Protein AF-A0A968BUC1-F1 (afdb_monomer_lite)

Secondary structure (DSSP, 8-state):
----------EEEEEEETTTEEEEEETT-BHHHHHHHTT-----TTTT-SSS-TTEEEEEEEEEE----TT--HHHHHTTEEEGGG-EEEEEEEEE-PPP-------------------SS---S----SEEEEEEE-PPP-SS----HHHHHHHHHHHHH---S----HHHHHHHHHHHHHTTTEEEEEEE---TTT-----

Radius of gyration: 30.68 Å; chains: 1; bounding box: 65×35×91 Å

Sequence (203 aa):
MSETDQNTNQQAIVVFKPSGQVVGVEVGTLLSDAAVEAGVALNLPCGGQGRCGRCRVKVEHGAISHRSGVRLTSAEMGEGWALGCQAVVKGDAVVIVPEQEQVEVEFTTQTVGAERIALAVEFTEELDPSVRRAHVVIEPPSLDDQTTDWDRLLRELSLQHEIENVTASLPMLRSLGRDLRDAEWNTTAVLEMGDPVLNSCTP

Structure (mmCIF, N/CA/C/O backbone):
data_AF-A0A968BUC1-F1
#
_entry.id   AF-A0A968BUC1-F1
#
loop_
_atom_site.group_PDB
_atom_site.id
_atom_site.type_symbol
_atom_site.label_atom_id
_atom_site.label_alt_id
_atom_site.label_comp_id
_atom_site.label_asym_id
_atom_site.label_entity_id
_atom_site.label_seq_id
_atom_site.pdbx_PDB_ins_code
_atom_site.Cartn_x
_atom_site.Cartn_y
_atom_site.Cartn_z
_atom_site.occupancy
_atom_site.B_iso_or_equiv
_atom_site.auth_seq_id
_atom_site.auth_comp_id
_atom_site.auth_asym_id
_atom_site.auth_atom_id
_atom_site.pdbx_PDB_model_num
ATOM 1 N N . MET A 1 1 ? -1.473 -17.894 50.266 1.00 40.19 1 MET A N 1
ATOM 2 C CA . MET A 1 1 ? -2.688 -18.342 50.982 1.00 40.19 1 MET A CA 1
ATOM 3 C C . MET A 1 1 ? -3.397 -17.069 51.406 1.00 40.19 1 MET A C 1
ATOM 5 O O . MET A 1 1 ? -2.938 -16.444 52.346 1.00 40.19 1 MET A O 1
ATOM 9 N N . SER A 1 2 ? -4.311 -16.488 50.643 1.00 34.06 2 SER A N 1
ATOM 10 C CA . SER A 1 2 ? -5.509 -17.014 49.966 1.00 34.06 2 SER A CA 1
ATOM 11 C C . SER A 1 2 ? -5.745 -16.187 48.686 1.00 34.06 2 SER A C 1
ATOM 13 O O . SER A 1 2 ? -5.727 -14.964 48.763 1.00 34.06 2 SER A O 1
ATOM 15 N N . GLU A 1 3 ? -5.770 -16.731 47.468 1.00 41.84 3 GLU A N 1
ATOM 16 C CA . GLU A 1 3 ? -6.868 -17.511 46.866 1.00 41.84 3 GLU A CA 1
ATOM 17 C C . GLU A 1 3 ? -8.259 -16.987 47.231 1.00 41.84 3 GLU A C 1
ATOM 19 O O . GLU A 1 3 ? -8.837 -17.332 48.260 1.00 41.84 3 GLU A O 1
ATOM 24 N N . THR A 1 4 ? -8.803 -16.142 46.357 1.00 38.31 4 THR A N 1
ATOM 25 C CA . THR A 1 4 ? -10.249 -16.038 46.153 1.00 38.31 4 THR A CA 1
ATOM 26 C C . THR A 1 4 ? -10.491 -15.725 44.679 1.00 38.31 4 THR A C 1
ATOM 28 O O . THR A 1 4 ? -10.684 -14.577 44.289 1.00 38.31 4 THR A O 1
ATOM 31 N N . ASP A 1 5 ? -10.430 -16.774 43.858 1.00 43.25 5 ASP A N 1
ATOM 32 C CA . ASP A 1 5 ? -11.095 -16.815 42.560 1.00 43.25 5 ASP A CA 1
ATOM 33 C C . ASP A 1 5 ? -12.599 -16.648 42.798 1.00 43.25 5 ASP A C 1
ATOM 35 O O . ASP A 1 5 ? -13.271 -17.554 43.293 1.00 43.25 5 ASP A O 1
ATOM 39 N N . GLN A 1 6 ? -13.139 -15.476 42.469 1.00 46.03 6 GLN A N 1
ATOM 40 C CA . GLN A 1 6 ? -14.577 -15.311 42.294 1.00 46.03 6 GLN A CA 1
ATOM 41 C C . GLN A 1 6 ? -14.892 -15.436 40.811 1.00 46.03 6 GLN A C 1
ATOM 43 O O . GLN A 1 6 ? -14.994 -14.453 40.082 1.00 46.03 6 GLN A O 1
ATOM 48 N N . ASN A 1 7 ? -15.030 -16.689 40.383 1.00 49.69 7 ASN A N 1
ATOM 49 C CA . ASN A 1 7 ? -15.683 -17.056 39.138 1.00 49.69 7 ASN A CA 1
ATOM 50 C C . ASN A 1 7 ? -17.133 -16.548 39.188 1.00 49.69 7 ASN A C 1
ATOM 52 O O . ASN A 1 7 ? -18.012 -17.193 39.759 1.00 49.69 7 ASN A O 1
ATOM 56 N N . THR A 1 8 ? -17.360 -15.353 38.650 1.00 49.19 8 THR A N 1
ATOM 57 C CA . THR A 1 8 ? -18.695 -14.778 38.512 1.00 49.19 8 THR A CA 1
ATOM 58 C C . THR A 1 8 ? -18.996 -14.761 37.030 1.00 49.19 8 THR A C 1
ATOM 60 O O . THR A 1 8 ? -18.632 -13.822 36.329 1.00 49.19 8 THR A O 1
ATOM 63 N N . ASN A 1 9 ? -19.635 -15.825 36.551 1.00 61.75 9 ASN A N 1
ATOM 64 C CA . ASN A 1 9 ? -20.180 -15.892 35.200 1.00 61.75 9 ASN A CA 1
ATOM 65 C C . ASN A 1 9 ? -21.417 -14.973 35.111 1.00 61.75 9 ASN A C 1
ATOM 67 O O . ASN A 1 9 ? -22.562 -15.417 35.035 1.00 61.75 9 ASN A O 1
ATOM 71 N N . GLN A 1 10 ? -21.187 -13.674 35.302 1.00 78.38 10 GLN A N 1
ATOM 72 C CA . GLN A 1 10 ? -22.196 -12.632 35.273 1.00 78.38 10 GLN A CA 1
ATOM 73 C C . GLN A 1 10 ? -22.386 -12.244 33.814 1.00 78.38 10 GLN A C 1
ATOM 75 O O . GLN A 1 10 ? -21.479 -11.706 33.188 1.00 78.38 10 GLN A O 1
ATOM 80 N N . GLN A 1 11 ? -23.556 -12.556 33.269 1.00 86.50 11 GLN A N 1
ATOM 81 C CA . GLN A 1 11 ? -23.944 -12.113 31.938 1.00 86.50 11 GLN A CA 1
ATOM 82 C C . GLN A 1 11 ? -24.475 -10.680 32.003 1.00 86.50 11 GLN A C 1
ATOM 84 O O . GLN A 1 11 ? -25.148 -10.300 32.961 1.00 86.50 11 GLN A O 1
ATOM 89 N N . ALA A 1 12 ? -24.164 -9.905 30.975 1.00 89.12 12 ALA A N 1
ATOM 90 C CA . ALA A 1 12 ? -24.614 -8.545 30.756 1.00 89.12 12 ALA A CA 1
ATOM 91 C C . ALA A 1 12 ? -25.289 -8.446 29.387 1.00 89.12 12 ALA A C 1
ATOM 93 O O . ALA A 1 12 ? -24.803 -8.996 28.397 1.00 89.12 12 ALA A O 1
ATOM 94 N N . ILE A 1 13 ? -26.399 -7.719 29.322 1.00 91.31 13 ILE A N 1
ATOM 95 C CA . ILE A 1 13 ? -27.134 -7.461 28.087 1.00 91.31 13 ILE A CA 1
ATOM 96 C C . ILE A 1 13 ? -26.665 -6.133 27.500 1.00 91.31 13 ILE A C 1
ATOM 98 O O . ILE A 1 13 ? -26.785 -5.080 28.128 1.00 91.31 13 ILE A O 1
ATOM 102 N N . VAL A 1 14 ? -26.162 -6.173 26.269 1.00 91.88 14 VAL A N 1
ATOM 103 C CA . VAL A 1 14 ? -25.746 -4.985 25.523 1.00 91.88 14 VAL A CA 1
ATOM 104 C C . VAL A 1 14 ? -26.709 -4.748 24.367 1.00 91.88 14 VAL A C 1
ATOM 106 O O . VAL A 1 14 ? -26.929 -5.623 23.531 1.00 91.88 14 VAL A O 1
ATOM 109 N N . VAL A 1 15 ? -27.282 -3.546 24.322 1.00 92.94 15 VAL A N 1
ATOM 110 C CA . VAL A 1 15 ? -28.207 -3.101 23.275 1.00 92.94 15 VAL A CA 1
ATOM 111 C C . VAL A 1 15 ? -27.516 -2.070 22.392 1.00 92.94 15 VAL A C 1
ATOM 113 O O . VAL A 1 15 ? -27.107 -1.014 22.879 1.00 92.94 15 VAL A O 1
ATOM 116 N N . PHE A 1 16 ? -27.436 -2.344 21.092 1.00 92.00 16 PHE A N 1
ATOM 117 C CA . PHE A 1 16 ? -26.862 -1.447 20.093 1.00 92.00 16 PHE A CA 1
ATOM 118 C C . PHE A 1 16 ? -27.953 -0.660 19.355 1.00 92.00 16 PHE A C 1
ATOM 120 O O . PHE A 1 16 ? -28.872 -1.226 18.764 1.00 92.00 16 PHE A O 1
ATOM 127 N N . LYS A 1 17 ? -27.839 0.669 19.351 1.00 90.94 17 LYS A N 1
ATOM 128 C CA . LYS A 1 17 ? -28.683 1.595 18.577 1.00 90.94 17 LYS A CA 1
ATOM 129 C C . LYS A 1 17 ? -27.851 2.267 17.474 1.00 90.94 17 LYS A C 1
ATOM 131 O O . LYS A 1 17 ? -26.678 2.538 17.719 1.00 90.94 17 LYS A O 1
ATOM 136 N N . PRO A 1 18 ? -28.421 2.582 16.294 1.00 83.56 18 PRO A N 1
ATOM 137 C CA . PRO A 1 18 ? -29.821 2.405 15.887 1.00 83.56 18 PRO A CA 1
ATOM 138 C C . PRO A 1 18 ? -30.159 1.005 15.343 1.00 83.56 18 PRO A C 1
ATOM 140 O O . PRO A 1 18 ? -31.315 0.762 15.017 1.00 83.56 18 PRO A O 1
ATOM 143 N N . SER A 1 19 ? -29.189 0.089 15.247 1.00 83.88 19 SER A N 1
ATOM 144 C CA . SER A 1 19 ? -29.381 -1.241 14.644 1.00 83.88 19 SER A CA 1
ATOM 145 C C . SER A 1 19 ? -30.411 -2.120 15.366 1.00 83.88 19 SER A C 1
ATOM 147 O O . SER A 1 19 ? -30.935 -3.053 14.764 1.00 83.88 19 SER A O 1
ATOM 149 N N . GLY A 1 20 ? -30.701 -1.840 16.642 1.00 86.19 20 GLY A N 1
ATOM 150 C CA . GLY A 1 20 ? -31.656 -2.592 17.458 1.00 86.19 20 GLY A CA 1
ATOM 151 C C . GLY A 1 20 ? -31.150 -3.974 17.876 1.00 86.19 20 GLY A C 1
ATOM 152 O O . GLY A 1 20 ? -31.925 -4.763 18.410 1.00 86.19 20 GLY A O 1
ATOM 153 N N . GLN A 1 21 ? -29.871 -4.270 17.632 1.00 89.38 21 GLN A N 1
ATOM 154 C CA . GLN A 1 21 ? -29.265 -5.558 17.951 1.00 89.38 21 GLN A CA 1
ATOM 155 C C . GLN A 1 21 ? -29.043 -5.685 19.458 1.00 89.38 21 GLN A C 1
ATOM 157 O O . GLN A 1 21 ? -28.641 -4.726 20.123 1.00 89.38 21 GLN A O 1
ATOM 162 N N . VAL A 1 22 ? -29.299 -6.877 19.989 1.00 92.00 22 VAL A N 1
ATOM 163 C CA . VAL A 1 22 ? -29.165 -7.191 21.414 1.00 92.00 22 VAL A CA 1
ATOM 164 C C . VAL A 1 22 ? -28.320 -8.443 21.554 1.00 92.00 22 VAL A C 1
ATOM 166 O O . VAL A 1 22 ? -28.599 -9.448 20.905 1.00 92.00 22 VAL A O 1
ATOM 169 N N . VAL A 1 23 ? -27.313 -8.386 22.418 1.00 93.06 23 VAL A N 1
ATOM 170 C CA . VAL A 1 23 ? -26.420 -9.513 22.694 1.00 93.06 23 VAL A CA 1
ATOM 171 C C . VAL A 1 23 ? -26.231 -9.680 24.197 1.00 93.06 23 VAL A C 1
ATOM 173 O O . VAL A 1 23 ? -26.172 -8.696 24.937 1.00 93.06 23 VAL A O 1
ATOM 176 N N . GLY A 1 24 ? -26.170 -10.929 24.654 1.00 92.06 24 GLY A N 1
ATOM 177 C CA . GLY A 1 24 ? -25.789 -11.269 26.021 1.00 92.06 24 GLY A CA 1
ATOM 178 C C . GLY A 1 24 ? -24.330 -11.700 26.044 1.00 92.06 24 GLY A C 1
ATOM 179 O O . GLY A 1 24 ? -23.999 -12.703 25.426 1.00 92.06 24 GLY A O 1
ATOM 180 N N . VAL A 1 25 ? -23.476 -10.963 26.750 1.00 91.50 25 VAL A N 1
ATOM 181 C CA . VAL A 1 25 ? -22.035 -11.242 26.857 1.00 91.50 25 VAL A CA 1
ATOM 182 C C . VAL A 1 25 ? -21.615 -11.405 28.308 1.00 91.50 25 VAL A C 1
ATOM 184 O O . VAL A 1 25 ? -22.270 -10.900 29.217 1.00 91.50 25 VAL A O 1
ATOM 187 N N . GLU A 1 26 ? -20.504 -12.091 28.548 1.00 91.81 26 GLU A N 1
ATOM 188 C CA . GLU A 1 26 ? -19.905 -12.147 29.881 1.00 91.81 26 GLU A CA 1
ATOM 189 C C . GLU A 1 26 ? -19.380 -10.765 30.311 1.00 91.81 26 GLU A C 1
ATOM 191 O O . GLU A 1 26 ? -18.833 -9.987 29.521 1.00 91.81 26 GLU A O 1
ATOM 196 N N . VAL A 1 27 ? -19.547 -10.438 31.592 1.00 89.50 27 VAL A N 1
ATOM 197 C CA . VAL A 1 27 ? -18.947 -9.251 32.201 1.00 89.50 27 VAL A CA 1
ATOM 198 C C . VAL A 1 27 ? -17.424 -9.359 32.105 1.00 89.50 27 VAL A C 1
ATOM 200 O O . VAL A 1 27 ? -16.823 -10.335 32.540 1.00 89.50 27 VAL A O 1
ATOM 203 N N . GLY A 1 28 ? -16.791 -8.324 31.557 1.00 87.56 28 GLY A N 1
ATOM 204 C CA . GLY A 1 28 ? -15.364 -8.306 31.235 1.00 87.56 28 GLY A CA 1
ATOM 205 C C . GLY A 1 28 ? -15.070 -8.375 29.735 1.00 87.56 28 GLY A C 1
ATOM 206 O O . GLY A 1 28 ? -13.956 -8.032 29.335 1.00 87.56 28 GLY A O 1
ATOM 207 N N . THR A 1 29 ? -16.055 -8.726 28.905 1.00 89.38 29 THR A N 1
ATOM 208 C CA . THR A 1 29 ? -15.914 -8.728 27.444 1.00 89.38 29 THR A CA 1
ATOM 209 C C . THR A 1 29 ? -15.729 -7.313 26.898 1.00 89.38 29 THR A C 1
ATOM 211 O O . THR A 1 29 ? -16.288 -6.331 27.409 1.00 89.38 29 THR A O 1
ATOM 214 N N . LEU A 1 30 ? -14.910 -7.191 25.851 1.00 91.19 30 LEU A N 1
ATOM 215 C CA . LEU A 1 30 ? -14.735 -5.935 25.134 1.00 91.19 30 LEU A CA 1
ATOM 216 C C . LEU A 1 30 ? -15.997 -5.602 24.344 1.00 91.19 30 LEU A C 1
ATOM 218 O O . LEU A 1 30 ? -16.609 -6.457 23.708 1.00 91.19 30 LEU A O 1
ATOM 222 N N . LEU A 1 31 ? -16.355 -4.324 24.320 1.00 91.00 31 LEU A N 1
ATOM 223 C CA . LEU A 1 31 ? -17.516 -3.859 23.575 1.00 91.00 31 LEU A CA 1
ATOM 224 C C . LEU A 1 31 ? -17.360 -4.082 22.062 1.00 91.00 31 LEU A C 1
ATOM 226 O O . LEU A 1 31 ? -18.360 -4.275 21.380 1.00 91.00 31 LEU A O 1
ATOM 230 N N . SER A 1 32 ? -16.128 -4.094 21.538 1.00 91.19 32 SER A N 1
ATOM 231 C CA . SER A 1 32 ? -15.862 -4.499 20.152 1.00 91.19 32 SER A CA 1
ATOM 232 C C . SER A 1 32 ? -16.271 -5.936 19.873 1.00 91.19 32 SER A C 1
ATOM 234 O O . SER A 1 32 ? -16.864 -6.194 18.834 1.00 91.19 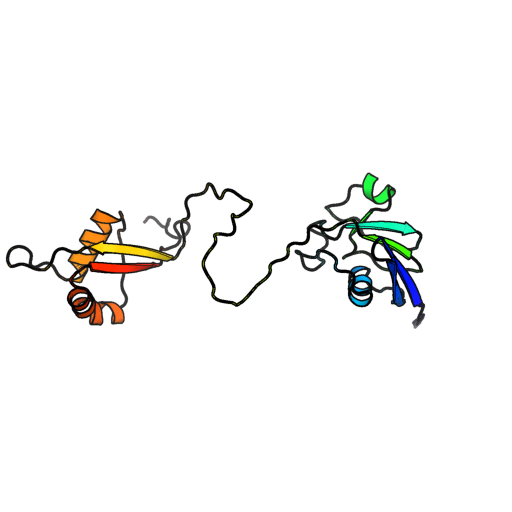32 SER A O 1
ATOM 236 N N . ASP A 1 33 ? -15.993 -6.844 20.800 1.00 91.06 33 ASP A N 1
ATOM 237 C CA . ASP A 1 33 ? -16.246 -8.272 20.620 1.00 91.06 33 ASP A CA 1
ATOM 238 C C . ASP A 1 33 ? -17.746 -8.546 20.751 1.00 91.06 33 ASP A C 1
ATOM 240 O O . ASP A 1 33 ? -18.329 -9.223 19.908 1.00 91.06 33 ASP A O 1
ATOM 244 N N . ALA A 1 34 ? -18.395 -7.888 21.718 1.00 91.31 34 ALA A N 1
ATOM 245 C CA . ALA A 1 34 ? -19.851 -7.865 21.832 1.00 91.31 34 ALA A CA 1
ATOM 246 C C . ALA A 1 34 ? -20.521 -7.311 20.561 1.00 91.31 34 ALA A C 1
ATOM 248 O O . ALA A 1 34 ? -21.552 -7.820 20.129 1.00 91.31 34 ALA A O 1
ATOM 249 N N . ALA A 1 35 ? -19.939 -6.283 19.932 1.00 90.50 35 ALA A N 1
ATOM 250 C CA . ALA A 1 35 ? -20.456 -5.740 18.678 1.00 90.50 35 ALA A CA 1
ATOM 251 C C . ALA A 1 35 ? -20.328 -6.751 17.528 1.00 90.50 35 ALA A C 1
ATOM 253 O O . ALA A 1 35 ? -21.287 -6.925 16.780 1.00 90.50 35 ALA A O 1
ATOM 254 N N . VAL A 1 36 ? -19.202 -7.469 17.425 1.00 90.81 36 VAL A N 1
ATOM 255 C CA . VAL A 1 36 ? -19.029 -8.544 16.432 1.00 90.81 36 VAL A CA 1
ATOM 256 C C . VAL A 1 36 ? -20.065 -9.652 16.628 1.00 90.81 36 VAL A C 1
ATOM 258 O O . VAL A 1 36 ? -20.695 -10.065 15.656 1.00 90.81 36 VAL A O 1
ATOM 261 N N . GLU A 1 37 ? -20.293 -10.093 17.865 1.00 90.38 37 GLU A N 1
ATOM 262 C CA . GLU A 1 37 ? -21.287 -11.128 18.183 1.00 90.38 37 GLU A CA 1
ATOM 263 C C . GLU A 1 37 ? -22.726 -10.669 17.884 1.00 90.38 37 GLU A C 1
ATOM 265 O O . GLU A 1 37 ? -23.538 -11.443 17.381 1.00 90.38 37 GLU A O 1
ATOM 270 N N . ALA A 1 38 ? -23.022 -9.383 18.094 1.00 88.44 38 ALA A N 1
ATOM 271 C CA . ALA A 1 38 ? -24.295 -8.758 17.734 1.00 88.44 38 ALA A CA 1
ATOM 272 C C . ALA A 1 38 ? -24.461 -8.482 16.222 1.00 88.44 38 ALA A C 1
ATOM 274 O O . ALA A 1 38 ? -25.491 -7.944 15.810 1.00 88.44 38 ALA A O 1
ATOM 275 N N . GLY A 1 39 ? -23.452 -8.771 15.390 1.00 86.75 39 GLY A N 1
ATOM 276 C CA . GLY A 1 39 ? -23.458 -8.444 13.959 1.00 86.75 39 GLY A CA 1
ATOM 277 C C . GLY A 1 39 ? -23.346 -6.943 13.655 1.00 86.75 39 GLY A C 1
ATOM 278 O O . GLY A 1 39 ? -23.740 -6.492 12.581 1.00 86.75 39 GLY A O 1
ATOM 279 N N . VAL A 1 40 ? -22.830 -6.150 14.595 1.00 87.75 40 VAL A N 1
ATOM 280 C CA . VAL A 1 40 ? -22.618 -4.704 14.469 1.00 87.75 40 VAL A CA 1
ATOM 281 C C . VAL A 1 40 ? -21.146 -4.426 14.167 1.00 87.75 40 VAL A C 1
ATOM 283 O O . VAL A 1 40 ? -20.263 -4.649 14.993 1.00 87.75 40 VAL A O 1
ATOM 286 N N . ALA A 1 41 ? -20.864 -3.892 12.980 1.00 83.81 41 ALA A N 1
ATOM 287 C CA . ALA A 1 41 ? -19.501 -3.559 12.577 1.00 83.81 41 ALA A CA 1
ATOM 288 C C . ALA A 1 41 ? -19.038 -2.222 13.186 1.00 83.81 41 ALA A C 1
ATOM 290 O O . ALA A 1 41 ? -19.609 -1.166 12.912 1.00 83.81 41 ALA A O 1
ATOM 291 N N . LEU A 1 42 ? -17.960 -2.255 13.975 1.00 87.06 42 LEU A N 1
ATOM 292 C CA . LEU A 1 42 ? -17.231 -1.056 14.402 1.00 87.06 42 LEU A CA 1
ATOM 293 C C . LEU A 1 42 ? -16.030 -0.805 13.481 1.00 87.06 42 LEU A C 1
ATOM 295 O O . LEU A 1 42 ? -15.330 -1.739 13.092 1.00 87.06 42 LEU A O 1
ATOM 299 N N . ASN A 1 43 ? -15.733 0.463 13.179 1.00 85.88 43 ASN A N 1
ATOM 300 C CA . ASN A 1 43 ? -14.588 0.816 12.340 1.00 85.88 43 ASN A CA 1
ATOM 301 C C . ASN A 1 43 ? -13.274 0.775 13.154 1.00 85.88 43 ASN A C 1
ATOM 303 O O . ASN A 1 43 ? -13.011 1.632 14.008 1.00 85.88 43 ASN A O 1
ATOM 307 N N . LEU A 1 44 ? -12.443 -0.245 12.899 1.00 87.62 44 LEU A N 1
ATOM 308 C CA . LEU A 1 44 ? -11.231 -0.575 13.665 1.00 87.62 44 LEU A CA 1
ATOM 309 C C . LEU A 1 44 ? -9.943 -0.558 12.812 1.00 87.62 44 LEU A C 1
ATOM 311 O O . LEU A 1 44 ? -9.178 -1.520 12.840 1.00 87.62 44 LEU A O 1
ATOM 315 N N . PRO A 1 45 ? -9.595 0.545 12.124 1.00 83.88 45 PRO A N 1
ATOM 316 C CA . PRO A 1 45 ? -8.451 0.579 11.200 1.00 83.88 45 PRO A CA 1
ATOM 317 C C . PRO A 1 45 ? -7.101 0.414 11.915 1.00 83.88 45 PRO A C 1
ATOM 319 O O . PRO A 1 45 ? -6.097 0.067 11.309 1.00 83.88 45 PRO A O 1
ATOM 322 N N . CYS A 1 46 ? -7.059 0.695 13.221 1.00 85.44 46 CYS A N 1
ATOM 323 C CA . CYS A 1 46 ? -5.869 0.530 14.053 1.00 85.44 46 CYS A CA 1
ATOM 324 C C . CYS A 1 46 ? -5.826 -0.810 14.802 1.00 85.44 46 CYS A C 1
ATOM 326 O O . CYS A 1 46 ? -5.006 -0.948 15.705 1.00 85.44 46 CYS A O 1
ATOM 328 N N . GLY A 1 47 ? -6.735 -1.748 14.506 1.00 83.75 47 GLY A N 1
ATOM 329 C CA . GLY A 1 47 ? -6.785 -3.055 15.172 1.00 83.75 47 GLY A CA 1
ATOM 330 C C . GLY A 1 47 ? -7.068 -2.975 16.675 1.00 83.75 47 GLY A C 1
ATOM 331 O O . GLY A 1 47 ? -6.521 -3.746 17.450 1.00 83.75 47 GLY A O 1
ATOM 332 N N . GLY A 1 48 ? -7.854 -1.989 17.116 1.00 85.06 48 GLY A N 1
ATOM 333 C CA . GLY A 1 48 ? -8.246 -1.857 18.523 1.00 85.06 48 GLY A CA 1
ATOM 334 C C . GLY A 1 48 ? -7.225 -1.189 19.451 1.00 85.06 48 GLY A C 1
ATOM 335 O O . GLY A 1 48 ? -7.466 -1.098 20.647 1.00 85.06 48 GLY A O 1
ATOM 336 N N . GLN A 1 49 ? -6.136 -0.617 18.932 1.00 84.44 49 GLN A N 1
ATOM 337 C CA . GLN A 1 49 ? -5.093 0.053 19.732 1.00 84.44 49 GLN A CA 1
ATOM 338 C C . GLN A 1 49 ? -5.518 1.377 20.411 1.00 84.44 49 GLN A C 1
ATOM 340 O O . GLN A 1 49 ? -4.703 2.023 21.063 1.00 84.44 49 GLN A O 1
ATOM 345 N N . GLY A 1 50 ? -6.749 1.860 20.210 1.00 83.56 50 GLY A N 1
ATOM 346 C CA . GLY A 1 50 ? -7.243 3.100 20.833 1.00 83.56 50 GLY A CA 1
ATOM 347 C C . GLY A 1 50 ? -6.599 4.407 20.333 1.00 83.56 50 GLY A C 1
ATOM 348 O O . GLY A 1 50 ? -6.875 5.471 20.881 1.00 83.56 50 GLY A O 1
ATOM 349 N N . ARG A 1 51 ? -5.766 4.361 19.281 1.00 83.62 51 ARG A N 1
ATOM 350 C CA . ARG A 1 51 ? -5.026 5.534 18.763 1.00 83.62 51 ARG A CA 1
ATOM 351 C C . ARG A 1 51 ? -5.732 6.329 17.661 1.00 83.62 51 ARG A C 1
ATOM 353 O O . ARG A 1 51 ? -5.410 7.496 17.452 1.00 83.62 51 ARG A O 1
ATOM 360 N N . CYS A 1 52 ? -6.664 5.704 16.935 1.00 83.38 52 CYS A N 1
ATOM 361 C CA . CYS A 1 52 ? -7.303 6.327 15.767 1.00 83.38 52 CYS A CA 1
ATOM 362 C C . CYS A 1 52 ? -8.593 7.096 16.082 1.00 83.38 52 CYS A C 1
ATOM 364 O O . CYS A 1 52 ? -8.939 8.002 15.335 1.00 83.38 52 CYS A O 1
ATOM 366 N N . GLY A 1 53 ? -9.319 6.737 17.147 1.00 83.50 53 GLY A N 1
ATOM 367 C CA . GLY A 1 53 ? -10.598 7.366 17.500 1.00 83.50 53 GLY A CA 1
ATOM 368 C C . GLY A 1 53 ? -11.793 7.006 16.604 1.00 83.50 53 GLY A C 1
ATOM 369 O O . GLY A 1 53 ? -12.902 7.434 16.902 1.00 83.50 53 GLY A O 1
ATOM 370 N N . ARG A 1 54 ? -11.613 6.197 15.546 1.00 85.94 54 ARG A N 1
ATOM 371 C CA . ARG A 1 54 ? -12.720 5.806 14.652 1.00 85.94 54 ARG A CA 1
ATOM 372 C C . ARG A 1 54 ? -13.744 4.897 15.331 1.00 85.94 54 ARG A C 1
ATOM 374 O O . ARG A 1 54 ? -14.915 5.011 15.036 1.00 85.94 54 ARG A O 1
ATOM 381 N N . CYS A 1 55 ? -13.342 4.104 16.323 1.00 87.94 55 CYS A N 1
ATOM 382 C CA . CYS A 1 55 ? -14.217 3.187 17.066 1.00 87.94 55 CYS A CA 1
ATOM 383 C C . CYS A 1 55 ? -15.146 3.885 18.092 1.00 87.94 55 CYS A C 1
ATOM 385 O O . CYS A 1 55 ? -15.492 3.293 19.114 1.00 87.94 55 CYS A O 1
ATOM 387 N N . ARG A 1 56 ? -15.481 5.166 17.892 1.00 88.75 56 ARG A N 1
ATOM 388 C CA . ARG A 1 56 ? -16.226 5.977 18.866 1.00 88.75 56 ARG A CA 1
ATOM 389 C C . ARG A 1 56 ? -17.674 5.511 18.988 1.00 88.75 56 ARG A C 1
ATOM 391 O O . ARG A 1 56 ? -18.362 5.314 17.989 1.00 88.75 56 ARG A O 1
ATOM 398 N N . VAL A 1 57 ? -18.137 5.395 20.223 1.00 89.12 57 VAL A N 1
ATOM 399 C CA . VAL A 1 57 ? -19.512 5.032 20.571 1.00 89.12 57 VAL A CA 1
ATOM 400 C C . VAL A 1 57 ? -19.993 5.913 21.714 1.00 89.12 57 VAL A C 1
ATOM 402 O O . VAL A 1 57 ? -19.182 6.433 22.484 1.00 89.12 57 VAL A O 1
ATOM 405 N N . LYS A 1 58 ? -21.308 6.074 21.839 1.00 89.94 58 LYS A N 1
ATOM 406 C CA . LYS A 1 58 ? -21.920 6.816 22.939 1.00 89.94 58 LYS A CA 1
ATOM 407 C C . LYS A 1 58 ? -22.670 5.858 23.852 1.00 89.94 58 LYS A C 1
ATOM 409 O O . LYS A 1 58 ? -23.547 5.128 23.403 1.00 89.94 58 LYS A O 1
ATOM 414 N N . VAL A 1 59 ? -22.327 5.857 25.130 1.00 89.88 59 VAL A N 1
ATOM 415 C CA . VAL A 1 59 ? -22.987 5.054 26.160 1.00 89.88 59 VAL A CA 1
ATOM 416 C C . VAL A 1 59 ? -24.135 5.884 26.732 1.00 89.88 59 VAL A C 1
ATOM 418 O O . VAL A 1 59 ? -23.894 6.881 27.404 1.00 89.88 59 VAL A O 1
ATOM 421 N N . GLU A 1 60 ? -25.383 5.508 26.441 1.00 85.94 60 GLU A N 1
ATOM 422 C CA . GLU A 1 60 ? -26.559 6.186 27.017 1.00 85.94 60 GLU A CA 1
ATOM 423 C C . GLU A 1 60 ? -26.800 5.735 28.456 1.00 85.94 60 GLU A C 1
ATOM 425 O O . GLU A 1 60 ? -27.060 6.546 29.342 1.00 85.94 60 GLU A O 1
ATOM 430 N N . HIS A 1 61 ? -26.709 4.425 28.682 1.00 79.62 61 HIS A N 1
ATOM 431 C CA . HIS A 1 61 ? -26.971 3.798 29.969 1.00 79.62 61 HIS A CA 1
ATOM 432 C C . HIS A 1 61 ? -26.064 2.588 30.163 1.00 79.62 61 HIS A C 1
ATOM 434 O O . HIS A 1 61 ? -25.709 1.915 29.198 1.00 79.62 61 HIS A O 1
ATOM 440 N N . GLY A 1 62 ? -25.736 2.288 31.418 1.00 77.38 62 GLY A N 1
ATOM 441 C CA . GLY A 1 62 ? -25.023 1.071 31.791 1.00 77.38 62 GLY A CA 1
ATOM 442 C C . GLY A 1 62 ? -23.607 1.276 32.302 1.00 77.38 62 GLY A C 1
ATOM 443 O O . GLY A 1 62 ? -23.025 2.360 32.228 1.00 77.38 62 GLY A O 1
ATOM 444 N N . ALA A 1 63 ? -23.054 0.197 32.849 1.00 73.88 63 ALA A N 1
ATOM 445 C CA . ALA A 1 63 ? -21.715 0.177 33.412 1.00 73.88 63 ALA A CA 1
ATOM 446 C C . ALA A 1 63 ? -20.716 -0.289 32.346 1.00 73.88 63 ALA A C 1
ATOM 448 O O . ALA A 1 63 ? -20.478 -1.482 32.179 1.00 73.88 63 ALA A O 1
ATOM 449 N N . ILE A 1 64 ? -20.111 0.657 31.629 1.00 79.62 64 ILE A N 1
ATOM 450 C CA . ILE A 1 64 ? -19.004 0.383 30.708 1.00 79.62 64 ILE A CA 1
ATOM 451 C C . ILE A 1 64 ? -17.749 1.080 31.224 1.00 79.62 64 ILE A C 1
ATOM 453 O O . ILE A 1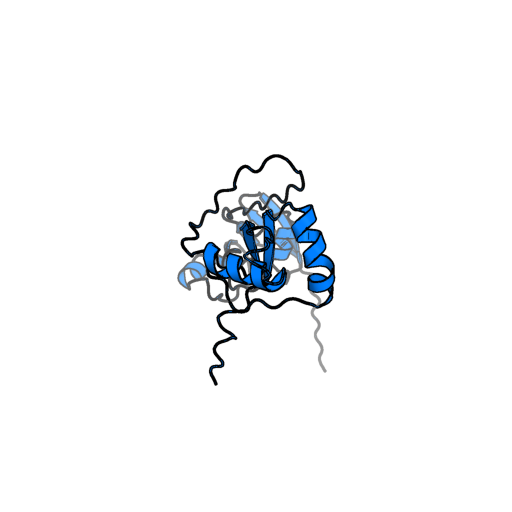 64 ? -17.718 2.293 31.439 1.00 79.62 64 ILE A O 1
ATOM 457 N N . SER A 1 65 ? -16.685 0.306 31.411 1.00 78.62 65 SER A N 1
ATOM 458 C CA . SER A 1 65 ? -15.375 0.849 31.749 1.00 78.62 65 SER A CA 1
ATOM 459 C C . SER A 1 65 ? -14.697 1.333 30.481 1.00 78.62 65 SER A C 1
ATOM 461 O O . SER A 1 65 ? -14.472 0.544 29.572 1.00 78.62 65 SER A O 1
ATOM 463 N N . HIS A 1 66 ? -14.305 2.596 30.439 1.00 72.44 66 HIS A N 1
ATOM 464 C CA . HIS A 1 66 ? -13.501 3.149 29.357 1.00 72.44 66 HIS A CA 1
ATOM 465 C C . HIS A 1 66 ? -12.194 3.692 29.934 1.00 72.44 66 HIS A C 1
ATOM 467 O O . HIS A 1 66 ? -12.160 4.224 31.044 1.00 72.44 66 HIS A O 1
ATOM 473 N N . ARG A 1 67 ? -11.092 3.511 29.204 1.00 65.56 67 ARG A N 1
ATOM 474 C CA . ARG A 1 67 ? -9.824 4.182 29.516 1.00 65.56 67 ARG A CA 1
ATOM 475 C C . ARG A 1 67 ? -9.806 5.520 28.787 1.00 65.56 67 ARG A C 1
ATOM 477 O O . ARG A 1 67 ? -10.293 5.601 27.660 1.00 65.56 67 ARG A O 1
ATOM 484 N N . SER A 1 68 ? -9.217 6.544 29.400 1.00 59.38 68 SER A N 1
ATOM 485 C CA . SER A 1 68 ? -8.959 7.816 28.723 1.00 59.38 68 SER A CA 1
ATOM 486 C C . SER A 1 68 ? -8.058 7.556 27.514 1.00 59.38 68 SER A C 1
ATOM 488 O O . SER A 1 68 ? -6.883 7.215 27.667 1.00 59.38 68 SER A O 1
ATOM 490 N N . GLY A 1 69 ? -8.623 7.645 26.314 1.00 61.19 69 GLY A N 1
ATOM 491 C CA . GLY A 1 69 ? -7.873 7.531 25.070 1.00 61.19 69 GLY A CA 1
ATOM 492 C C . GLY A 1 69 ? -7.313 8.885 24.653 1.00 61.19 69 GLY A C 1
ATOM 493 O O . GLY A 1 69 ? -7.934 9.913 24.889 1.00 61.19 69 GLY A O 1
ATOM 494 N N . VAL A 1 70 ? -6.182 8.883 23.944 1.00 63.41 70 VAL A N 1
ATOM 495 C CA . VAL A 1 70 ? -5.528 10.087 23.378 1.00 63.41 70 VAL A CA 1
ATOM 496 C C . VAL A 1 70 ? -6.469 10.913 22.475 1.00 63.41 70 VAL A C 1
ATOM 498 O O . VAL A 1 70 ? -6.203 12.074 22.188 1.00 63.41 70 VAL A O 1
ATOM 501 N N . ARG A 1 71 ? -7.571 10.313 22.007 1.00 76.81 71 ARG A N 1
ATOM 502 C CA . ARG A 1 71 ? -8.508 10.870 21.022 1.00 76.81 71 ARG A CA 1
ATOM 503 C C . ARG A 1 71 ? -9.882 11.262 21.578 1.00 76.81 71 ARG A C 1
ATOM 505 O O . ARG A 1 71 ? -10.737 11.613 20.777 1.00 76.81 71 ARG A O 1
ATOM 512 N N . LEU A 1 72 ? -10.104 11.183 22.891 1.00 75.56 72 LEU A N 1
ATOM 513 C CA . LEU A 1 72 ? -11.329 11.680 23.526 1.00 75.56 72 LEU A CA 1
ATOM 514 C C . LEU A 1 72 ? -10.983 12.818 24.479 1.00 75.56 72 LEU A C 1
ATOM 516 O O . LEU A 1 72 ? -10.101 12.682 25.329 1.00 75.56 72 LEU A O 1
ATOM 520 N N . THR A 1 73 ? -11.688 13.936 24.349 1.00 77.94 73 THR A N 1
ATOM 521 C CA . THR A 1 73 ? -11.596 15.034 25.310 1.00 77.94 73 THR A CA 1
ATOM 522 C C . THR A 1 73 ? -12.305 14.668 26.615 1.00 77.94 73 THR A C 1
ATOM 524 O O . THR A 1 73 ? -13.171 13.792 26.666 1.00 77.94 73 THR A O 1
ATOM 527 N N . SER A 1 74 ? -11.956 15.352 27.705 1.00 75.75 74 SER A N 1
ATOM 528 C CA . SER A 1 74 ? -12.639 15.176 28.994 1.00 75.75 74 SER A CA 1
ATOM 529 C C . SER A 1 74 ? -14.123 15.545 28.940 1.00 75.75 74 SER A C 1
ATOM 531 O O . SER A 1 74 ? -14.922 14.914 29.628 1.00 75.75 74 SER A O 1
ATOM 533 N N . ALA A 1 75 ? -14.496 16.520 28.105 1.00 79.12 75 ALA A N 1
ATOM 534 C CA . ALA A 1 75 ? -15.885 16.908 27.879 1.00 79.12 75 ALA A CA 1
ATOM 535 C C . ALA A 1 75 ? -16.681 15.781 27.205 1.00 79.12 75 ALA A C 1
ATOM 537 O O . ALA A 1 75 ? -17.723 15.381 27.715 1.00 79.12 75 ALA A O 1
ATOM 538 N N . GLU A 1 76 ? -16.145 15.193 26.132 1.00 79.44 76 GLU A N 1
ATOM 539 C CA . GLU A 1 76 ? -16.786 14.075 25.428 1.00 79.44 76 GLU A CA 1
ATOM 540 C C . GLU A 1 76 ? -16.948 12.847 26.335 1.00 79.44 76 GLU A C 1
ATOM 542 O O . GLU A 1 76 ? -17.999 12.209 26.333 1.00 79.44 76 GLU A O 1
ATOM 547 N N . MET A 1 77 ? -15.952 12.539 27.174 1.00 75.62 77 MET A N 1
ATOM 548 C CA . MET A 1 77 ? -16.086 11.468 28.171 1.00 75.62 77 MET A CA 1
ATOM 549 C C . MET A 1 77 ? -17.208 11.758 29.181 1.00 75.62 77 MET A C 1
ATOM 551 O O . MET A 1 77 ? -17.956 10.852 29.541 1.00 75.62 77 MET A O 1
ATOM 555 N N . GLY A 1 78 ? -17.372 13.019 29.599 1.00 75.56 78 GLY A N 1
ATOM 556 C CA . GLY A 1 78 ? -18.478 13.449 30.463 1.00 75.56 78 GLY A CA 1
ATOM 557 C C . GLY A 1 78 ? -19.858 13.353 29.801 1.00 75.56 78 GLY A C 1
ATOM 558 O O . GLY A 1 78 ? -20.854 13.126 30.481 1.00 75.56 78 GLY A O 1
ATOM 559 N N . GLU A 1 79 ? -19.915 13.459 28.475 1.00 81.38 79 GLU A N 1
ATOM 560 C CA . GLU A 1 79 ? -21.128 13.273 27.666 1.00 81.38 79 GLU A CA 1
ATOM 561 C C . GLU A 1 79 ? -21.440 11.796 27.349 1.00 81.38 79 GLU A C 1
ATOM 563 O O . GLU A 1 79 ? -22.424 11.501 26.660 1.00 81.38 79 GLU A O 1
ATOM 568 N N . GLY A 1 80 ? -20.617 10.864 27.844 1.00 84.00 80 GLY A N 1
ATOM 569 C CA . GLY A 1 80 ? -20.793 9.423 27.662 1.00 84.00 80 GLY A CA 1
ATOM 570 C C . GLY A 1 80 ? -20.119 8.852 26.413 1.00 84.00 80 GLY A C 1
ATOM 571 O O . GLY A 1 80 ? -20.437 7.732 26.012 1.00 84.00 80 GLY A O 1
ATOM 572 N N . TRP A 1 81 ? -19.199 9.578 25.773 1.00 87.31 81 TRP A N 1
ATOM 573 C CA . TRP A 1 81 ? -18.420 9.039 24.657 1.00 87.31 81 TRP A CA 1
ATOM 574 C C . TRP A 1 81 ? -17.306 8.108 25.137 1.00 87.31 81 TRP A C 1
ATOM 576 O O . TRP A 1 81 ? -16.542 8.423 26.048 1.00 87.31 81 TRP A O 1
ATOM 586 N N . ALA A 1 82 ? -17.174 6.969 24.463 1.00 88.12 82 ALA A N 1
ATOM 587 C CA . ALA A 1 82 ? -16.145 5.976 24.724 1.00 88.12 82 ALA A CA 1
ATOM 588 C C . ALA A 1 82 ? -15.554 5.429 23.418 1.00 88.12 82 ALA A C 1
ATOM 590 O O . ALA A 1 82 ? -16.182 5.434 22.359 1.00 88.12 82 ALA A O 1
ATOM 591 N N . LEU A 1 83 ? -14.322 4.922 23.496 1.00 89.56 83 LEU A N 1
ATOM 592 C CA . LEU A 1 83 ? -13.719 4.141 22.419 1.00 89.56 83 LEU A CA 1
ATOM 593 C C . LEU A 1 83 ? -14.196 2.697 22.555 1.00 89.56 83 LEU A C 1
ATOM 595 O O . LEU A 1 83 ? -13.720 1.990 23.439 1.00 89.56 83 LEU A O 1
ATOM 599 N N . GLY A 1 84 ? -15.098 2.243 21.684 1.00 88.62 84 GLY A N 1
ATOM 600 C CA . GLY A 1 84 ? -15.690 0.905 21.775 1.00 88.62 84 GLY A CA 1
ATOM 601 C C . GLY A 1 84 ? -14.656 -0.222 21.744 1.00 88.62 84 GLY A C 1
ATOM 602 O O . GLY A 1 84 ? -14.815 -1.236 22.407 1.00 88.62 84 GLY A O 1
ATOM 603 N N . CYS A 1 85 ? -13.523 0.003 21.083 1.00 88.50 85 CYS A N 1
ATOM 604 C CA . CYS A 1 85 ? -12.408 -0.936 21.041 1.00 88.50 85 CYS A CA 1
ATOM 605 C C . CYS A 1 85 ? -11.563 -1.043 22.319 1.00 88.50 85 CYS A C 1
ATOM 607 O O . CYS A 1 85 ? -10.709 -1.914 22.421 1.00 88.50 85 CYS A O 1
ATOM 609 N N . GLN A 1 86 ? -11.759 -0.143 23.279 1.00 89.00 86 GLN A N 1
ATOM 610 C CA . GLN A 1 86 ? -11.080 -0.141 24.580 1.00 89.00 86 GLN A CA 1
ATOM 611 C C . GLN A 1 86 ? -12.084 -0.131 25.740 1.00 89.00 86 GLN A C 1
ATOM 613 O O . GLN A 1 86 ? -11.703 0.053 26.900 1.00 89.00 86 GLN A O 1
ATOM 618 N N . ALA A 1 87 ? -13.368 -0.287 25.423 1.00 89.69 87 ALA A N 1
ATOM 619 C CA . ALA A 1 87 ? -14.454 -0.252 26.374 1.00 89.69 87 ALA A CA 1
ATOM 620 C C . ALA A 1 87 ? -14.774 -1.676 26.842 1.00 89.69 87 ALA A C 1
ATOM 622 O O . ALA A 1 87 ? -14.914 -2.580 26.024 1.00 89.69 87 ALA A O 1
ATOM 623 N N . VAL A 1 88 ? -14.878 -1.870 28.154 1.00 91.06 88 VAL A N 1
ATOM 624 C CA . VAL A 1 88 ? -15.150 -3.166 28.789 1.00 91.06 88 VAL A CA 1
ATOM 625 C C . VAL A 1 88 ? -16.545 -3.148 29.396 1.00 91.06 88 VAL A C 1
ATOM 627 O O . VAL A 1 88 ? -16.869 -2.244 30.172 1.00 91.06 88 VAL A O 1
ATOM 630 N N . VAL A 1 89 ? -17.350 -4.156 29.075 1.00 91.38 89 VAL A N 1
ATOM 631 C CA . VAL A 1 89 ? -18.708 -4.322 29.599 1.00 91.38 89 VAL A CA 1
ATOM 632 C C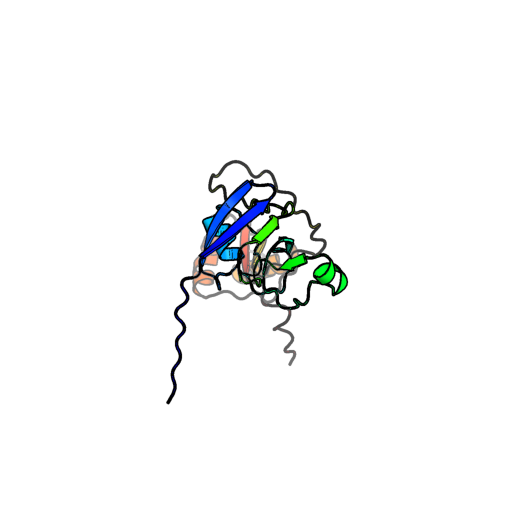 . VAL A 1 89 ? -18.634 -4.776 31.058 1.00 91.38 89 VAL A C 1
ATOM 634 O O . VAL A 1 89 ? -18.044 -5.809 31.357 1.00 91.38 89 VAL A O 1
ATOM 637 N N . LYS A 1 90 ? -19.201 -3.998 31.989 1.00 89.19 90 LYS A N 1
ATOM 638 C CA . LYS A 1 90 ? -19.276 -4.335 33.427 1.00 89.19 90 LYS A CA 1
ATOM 639 C C . LYS A 1 90 ? -20.685 -4.703 33.900 1.00 89.19 90 LYS A C 1
ATOM 641 O O . LYS A 1 90 ? -20.863 -5.058 35.059 1.00 89.19 90 LYS A O 1
ATOM 646 N N . GLY A 1 91 ? -21.674 -4.584 33.026 1.00 88.69 91 GLY A N 1
ATOM 647 C CA . GLY A 1 91 ? -23.081 -4.843 33.298 1.00 88.69 91 GLY A CA 1
ATOM 648 C C . GLY A 1 91 ? -23.926 -4.411 32.108 1.00 88.69 91 GLY A C 1
ATOM 649 O O 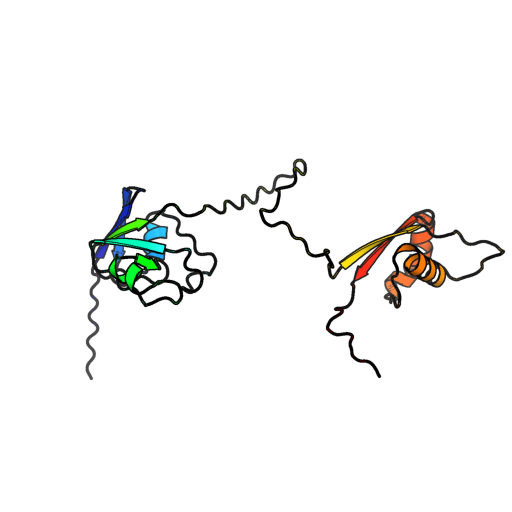. GLY A 1 91 ? -23.378 -3.986 31.088 1.00 88.69 91 GLY A O 1
ATOM 650 N N . ASP A 1 92 ? -25.245 -4.507 32.254 1.00 90.56 92 ASP A N 1
ATOM 651 C CA . ASP A 1 92 ? -26.188 -4.165 31.189 1.00 90.56 92 ASP A CA 1
ATOM 652 C C . ASP A 1 92 ? -25.960 -2.743 30.676 1.00 90.56 92 ASP A C 1
ATOM 654 O O . ASP A 1 92 ? -25.780 -1.807 31.466 1.00 90.56 92 ASP A O 1
ATOM 658 N N . ALA A 1 93 ? -25.953 -2.580 29.353 1.00 90.44 93 ALA A N 1
ATOM 659 C CA . ALA A 1 93 ? -25.639 -1.308 28.724 1.00 90.44 93 ALA A CA 1
ATOM 660 C C . ALA A 1 93 ? -26.411 -1.053 27.429 1.00 90.44 93 ALA A C 1
ATOM 662 O O . ALA A 1 93 ? -26.700 -1.953 26.645 1.00 90.44 93 ALA A O 1
ATOM 663 N N . VAL A 1 94 ? -26.697 0.224 27.187 1.00 91.50 94 VAL A N 1
ATOM 664 C CA . VAL A 1 94 ? -27.294 0.736 25.955 1.00 91.50 94 VAL A CA 1
ATOM 665 C C . VAL A 1 94 ? -26.273 1.639 25.282 1.00 91.50 94 VAL A C 1
ATOM 667 O O . VAL A 1 94 ? -25.881 2.676 25.826 1.00 91.50 94 VAL A O 1
ATOM 670 N N . VAL A 1 95 ? -25.844 1.232 24.092 1.00 91.38 95 VAL A N 1
ATOM 671 C CA . VAL A 1 95 ? -24.785 1.884 23.328 1.00 91.38 95 VAL A CA 1
ATOM 672 C C . VAL A 1 95 ? -25.337 2.361 21.994 1.00 91.38 95 VAL A C 1
ATOM 674 O O . VAL A 1 95 ? -25.913 1.595 21.226 1.00 91.38 95 VAL A O 1
ATOM 677 N N . ILE A 1 96 ? -25.119 3.635 21.691 1.00 90.31 96 ILE A N 1
ATOM 678 C CA . ILE A 1 96 ? -25.320 4.196 20.362 1.00 90.31 96 ILE A CA 1
ATOM 679 C C . ILE A 1 96 ? -24.013 4.076 19.584 1.00 90.31 96 ILE A C 1
ATOM 681 O O . ILE A 1 96 ? -22.982 4.641 19.964 1.00 90.31 96 ILE A O 1
ATOM 685 N N . VAL A 1 97 ? -24.084 3.382 18.456 1.00 88.56 97 VAL A N 1
ATOM 686 C CA . VAL A 1 97 ? -23.053 3.392 17.424 1.00 88.56 97 VAL A CA 1
ATOM 687 C C . VAL A 1 97 ? -23.459 4.472 16.422 1.00 88.56 97 VAL A C 1
ATOM 689 O O . VAL A 1 97 ? -24.435 4.279 15.694 1.00 88.56 97 VAL A O 1
ATOM 692 N N . PRO A 1 98 ? -22.789 5.642 16.409 1.00 84.69 98 PRO A N 1
ATOM 693 C CA . PRO A 1 98 ? -23.074 6.652 15.401 1.00 84.69 98 PRO A CA 1
ATOM 694 C C . PRO A 1 98 ? -22.717 6.097 14.025 1.00 84.69 98 PRO A C 1
ATOM 696 O O . PRO A 1 98 ? -21.885 5.193 13.927 1.00 84.69 98 PRO A O 1
ATOM 699 N N . GLU A 1 99 ? -23.309 6.665 12.979 1.00 79.12 99 GLU A N 1
ATOM 700 C CA . GLU A 1 99 ? -22.978 6.308 11.603 1.00 79.12 99 GLU A CA 1
ATOM 701 C C . GLU A 1 99 ? -21.458 6.378 11.408 1.00 79.12 99 GLU A C 1
ATOM 703 O O . GLU A 1 99 ? -20.807 7.394 11.675 1.00 79.12 99 GLU A O 1
ATOM 708 N N . GLN A 1 100 ? -20.884 5.227 11.075 1.00 70.81 100 GLN A N 1
ATOM 709 C CA . GLN A 1 100 ? -19.463 5.083 10.821 1.00 70.81 100 GLN A CA 1
ATOM 710 C C . GLN A 1 100 ? -19.274 5.257 9.323 1.00 70.81 100 GLN A C 1
ATOM 712 O O . GLN A 1 100 ? -20.019 4.651 8.557 1.00 70.81 100 GLN A O 1
ATOM 717 N N . GLU A 1 101 ? -18.270 6.025 8.902 1.00 61.53 101 GLU A N 1
ATOM 718 C CA . GLU A 1 101 ? -17.843 6.004 7.502 1.00 61.53 101 GLU A CA 1
ATOM 719 C C . GLU A 1 101 ? -17.528 4.552 7.120 1.00 61.53 101 GLU A C 1
ATOM 721 O O . GLU A 1 101 ? -16.564 3.954 7.618 1.00 61.53 101 GLU A O 1
ATOM 726 N N . GLN A 1 102 ? -18.389 3.971 6.284 1.00 54.94 102 GLN A N 1
ATOM 727 C CA . GLN A 1 102 ? -18.153 2.681 5.668 1.00 54.94 102 GLN A CA 1
ATOM 728 C C . GLN A 1 102 ? -17.092 2.907 4.601 1.00 54.94 102 GLN A C 1
ATOM 730 O O . GLN A 1 102 ? -17.356 3.462 3.539 1.00 54.94 102 GLN A O 1
ATOM 735 N N . VAL A 1 103 ? -15.859 2.508 4.901 1.00 51.16 103 VAL A N 1
ATOM 736 C CA . VAL A 1 103 ? -14.860 2.327 3.852 1.00 51.16 103 VAL A CA 1
ATOM 737 C C . VAL A 1 103 ? -15.132 0.948 3.262 1.00 51.16 103 VAL A C 1
ATOM 739 O O . VAL A 1 103 ? -14.494 -0.034 3.639 1.00 51.16 103 VAL A O 1
ATOM 742 N N . GLU A 1 104 ? -16.149 0.854 2.405 1.00 44.75 104 GLU A N 1
ATOM 743 C CA . GLU A 1 104 ? -16.338 -0.314 1.548 1.00 44.75 104 GLU A CA 1
ATOM 744 C C . GLU A 1 104 ? -15.166 -0.353 0.568 1.00 44.75 104 GLU A C 1
ATOM 746 O O . GLU A 1 104 ? -15.183 0.259 -0.496 1.00 44.75 104 GLU A O 1
ATOM 751 N N . VAL A 1 105 ? -14.092 -1.045 0.949 1.00 48.62 105 VAL A N 1
ATOM 752 C CA . VAL A 1 105 ? -13.113 -1.496 -0.035 1.00 48.62 105 VAL A CA 1
ATOM 753 C C . VAL A 1 105 ? -13.666 -2.791 -0.605 1.00 48.62 105 VAL A C 1
ATOM 755 O O . VAL A 1 105 ? -13.339 -3.887 -0.151 1.00 48.62 105 VAL A O 1
ATOM 758 N N . GLU A 1 106 ? -14.584 -2.654 -1.559 1.00 39.09 106 GLU A N 1
ATOM 759 C CA . GLU A 1 106 ? -15.033 -3.771 -2.379 1.00 39.09 106 GLU A CA 1
ATOM 760 C C . GLU A 1 106 ? -13.837 -4.241 -3.218 1.00 39.09 106 GLU A C 1
ATOM 762 O O . GLU A 1 106 ? -13.516 -3.699 -4.275 1.00 39.09 106 GLU A O 1
ATOM 767 N N . PHE A 1 107 ? -13.123 -5.256 -2.732 1.00 39.09 107 PHE A N 1
ATOM 768 C CA . PHE A 1 107 ? -12.145 -5.978 -3.539 1.00 39.09 107 PHE A CA 1
ATOM 769 C C . PHE A 1 107 ? -12.889 -6.922 -4.487 1.00 39.09 107 PHE A C 1
ATOM 771 O O . PHE A 1 107 ? -12.828 -8.147 -4.360 1.00 39.09 107 PHE A O 1
ATOM 778 N N . THR A 1 108 ? -13.612 -6.351 -5.447 1.00 37.00 108 THR A N 1
ATOM 779 C CA . THR A 1 108 ? -14.215 -7.121 -6.529 1.00 37.00 108 THR A CA 1
ATOM 780 C C . THR A 1 108 ? -13.094 -7.575 -7.457 1.00 37.00 108 THR A C 1
ATOM 782 O O . THR A 1 108 ? -12.604 -6.845 -8.314 1.00 37.00 108 THR A O 1
ATOM 785 N N . THR A 1 109 ? -12.665 -8.821 -7.266 1.00 42.88 109 THR A N 1
ATOM 786 C CA . THR A 1 109 ? -11.755 -9.562 -8.150 1.00 42.88 109 THR A CA 1
ATOM 787 C C . THR A 1 109 ? -12.474 -9.980 -9.435 1.00 42.88 109 THR A C 1
ATOM 789 O O . THR A 1 109 ? -12.488 -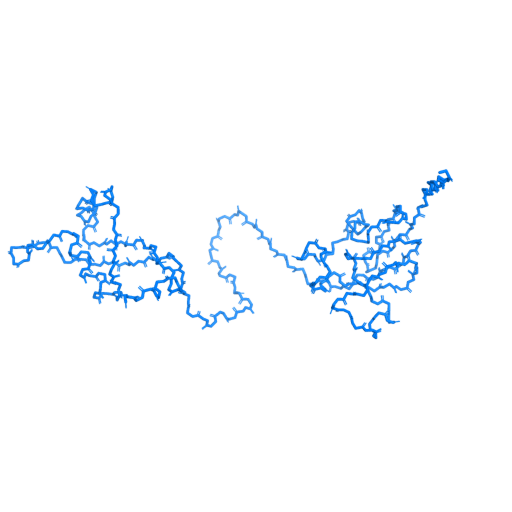11.151 -9.807 1.00 42.88 109 THR A O 1
ATOM 792 N N . GLN A 1 110 ? -13.095 -9.027 -10.133 1.00 42.44 110 GLN A N 1
ATOM 793 C CA . GLN A 1 110 ? -13.610 -9.253 -11.477 1.00 42.44 110 GLN A CA 1
ATOM 794 C C . GLN A 1 110 ? -13.083 -8.190 -12.429 1.00 42.44 110 GLN A C 1
ATOM 796 O O . GLN A 1 110 ? -13.381 -7.004 -12.359 1.00 42.44 110 GLN A O 1
ATOM 801 N N . THR A 1 111 ? -12.235 -8.689 -13.313 1.00 47.19 111 THR A N 1
ATOM 802 C CA . THR A 1 111 ? -11.579 -8.037 -14.431 1.00 47.19 111 THR A CA 1
ATOM 803 C C . THR A 1 111 ? -12.614 -7.456 -15.397 1.00 47.19 111 THR A C 1
ATOM 805 O O . THR A 1 111 ? -12.984 -8.106 -16.368 1.00 47.19 111 THR A O 1
ATOM 808 N N . VAL A 1 112 ? -13.086 -6.231 -15.161 1.00 40.53 112 VAL A N 1
ATOM 809 C CA . VAL A 1 112 ? -13.832 -5.460 -16.164 1.00 40.53 112 VAL A CA 1
ATOM 810 C C . VAL A 1 112 ? -13.436 -3.992 -16.048 1.00 40.53 112 VAL A C 1
ATOM 812 O O . VAL A 1 112 ? -13.664 -3.381 -15.017 1.00 40.53 112 VAL A O 1
ATOM 815 N N . GLY A 1 113 ? -12.817 -3.466 -17.109 1.00 41.03 113 GLY A N 1
ATOM 816 C CA . GLY A 1 113 ? -12.772 -2.044 -17.467 1.00 41.03 113 GLY A CA 1
ATOM 817 C C . GLY A 1 113 ? -12.393 -1.056 -16.364 1.00 41.03 113 GLY A C 1
ATOM 818 O O . GLY A 1 113 ? -13.227 -0.652 -15.569 1.00 41.03 113 GLY A O 1
ATOM 819 N N . ALA A 1 114 ? -11.145 -0.593 -16.392 1.00 43.28 114 ALA A N 1
ATOM 820 C CA . ALA A 1 114 ? -10.648 0.503 -15.574 1.00 43.28 114 ALA A CA 1
ATOM 821 C C . ALA A 1 114 ? -11.479 1.797 -15.731 1.00 43.28 114 ALA A C 1
ATOM 823 O O . ALA A 1 114 ? -11.137 2.662 -16.534 1.00 43.28 114 ALA A O 1
ATOM 824 N N . GLU A 1 115 ? -12.521 1.975 -14.922 1.00 44.09 115 GLU A N 1
ATOM 825 C CA . GLU A 1 115 ? -12.958 3.311 -14.529 1.00 44.09 115 GLU A CA 1
ATOM 826 C C . GLU A 1 115 ? -12.196 3.695 -13.264 1.00 44.09 115 GLU A C 1
ATOM 828 O O . GLU A 1 115 ? -12.269 3.047 -12.220 1.00 44.09 115 GLU A O 1
ATOM 833 N N . ARG A 1 116 ? -11.351 4.717 -13.414 1.00 42.78 116 ARG A N 1
ATOM 834 C CA . ARG A 1 116 ? -10.467 5.237 -12.372 1.00 42.78 116 ARG A CA 1
ATOM 835 C C . ARG A 1 116 ? -11.307 5.642 -11.164 1.00 42.78 116 ARG A C 1
ATOM 837 O O . ARG A 1 116 ? -11.992 6.660 -11.208 1.00 42.78 116 ARG A O 1
ATOM 844 N N . ILE A 1 117 ? -11.186 4.890 -10.075 1.00 48.47 117 ILE A N 1
ATOM 845 C CA . ILE A 1 117 ? -11.593 5.340 -8.745 1.00 48.47 117 ILE A CA 1
ATOM 846 C C . ILE A 1 117 ? -10.794 6.619 -8.471 1.00 48.47 117 ILE A C 1
ATOM 848 O O . ILE A 1 117 ? -9.570 6.579 -8.332 1.00 48.47 117 ILE A O 1
ATOM 852 N N . ALA A 1 118 ? -11.467 7.769 -8.486 1.00 49.31 118 ALA A N 1
ATOM 853 C CA . ALA A 1 118 ? -10.848 9.036 -8.137 1.00 49.31 118 ALA A CA 1
ATOM 854 C C . ALA A 1 118 ? -10.489 8.982 -6.647 1.00 49.31 118 ALA A C 1
ATOM 856 O O . ALA A 1 118 ? -11.367 8.982 -5.785 1.00 49.31 118 ALA A O 1
ATOM 857 N N . LEU A 1 119 ? -9.194 8.867 -6.347 1.00 48.81 119 LEU A N 1
ATOM 858 C CA . LEU A 1 119 ? -8.682 8.959 -4.985 1.00 48.81 119 LEU A CA 1
ATOM 859 C C . LEU A 1 119 ? -9.165 10.289 -4.379 1.00 48.81 119 LEU A C 1
ATOM 861 O O . LEU A 1 119 ? -8.950 11.343 -4.970 1.00 48.81 119 LEU A O 1
ATOM 865 N N . ALA A 1 120 ? -9.780 10.255 -3.193 1.00 55.22 120 ALA A N 1
ATOM 866 C CA . ALA A 1 120 ? -10.278 11.444 -2.483 1.00 55.22 120 ALA A CA 1
ATOM 867 C C . ALA A 1 120 ? -9.162 12.374 -1.952 1.00 55.22 120 ALA A C 1
ATOM 869 O O . ALA A 1 120 ? -9.421 13.301 -1.186 1.00 55.22 120 ALA A O 1
ATOM 870 N N . VAL A 1 121 ? -7.915 12.113 -2.342 1.00 52.41 121 VAL A N 1
ATOM 871 C CA . VAL A 1 121 ? -6.746 12.925 -2.035 1.00 52.41 121 VAL A CA 1
ATOM 872 C C . VAL A 1 121 ? -6.092 13.233 -3.371 1.00 52.41 121 VAL A C 1
ATOM 874 O O . VAL A 1 121 ? -5.642 12.317 -4.062 1.00 52.41 121 VAL A O 1
ATOM 877 N N . GLU A 1 122 ? -6.057 14.508 -3.750 1.00 52.88 122 GLU A N 1
ATOM 878 C CA . GLU A 1 122 ? -5.186 14.951 -4.833 1.00 52.88 122 GLU A CA 1
ATOM 879 C C . GLU A 1 122 ? -3.752 14.713 -4.363 1.00 52.88 122 GLU A C 1
ATOM 881 O O . GLU A 1 122 ? -3.224 15.431 -3.516 1.00 52.88 122 GLU A O 1
ATOM 886 N N . PHE A 1 123 ? -3.148 13.626 -4.840 1.00 50.16 123 PHE A N 1
ATOM 887 C CA . PHE A 1 123 ? -1.737 13.366 -4.618 1.00 50.16 123 PHE A CA 1
ATOM 888 C C . PHE A 1 123 ? -0.975 14.363 -5.492 1.00 50.16 123 PHE A C 1
ATOM 890 O O . PHE A 1 123 ? -0.813 14.158 -6.692 1.00 50.16 123 PHE A O 1
ATOM 897 N N . THR A 1 124 ? -0.628 15.506 -4.904 1.00 56.44 124 THR A N 1
ATOM 898 C CA . THR A 1 124 ? 0.068 16.608 -5.583 1.00 56.44 124 THR A CA 1
ATOM 899 C C . THR A 1 124 ? 1.577 16.397 -5.656 1.00 56.44 124 THR A C 1
ATOM 901 O O . THR A 1 124 ? 2.272 17.213 -6.252 1.00 56.44 124 THR A O 1
ATOM 904 N N . GLU A 1 125 ? 2.094 15.346 -5.020 1.00 62.78 125 GLU A N 1
ATOM 905 C CA . GLU A 1 125 ? 3.504 14.983 -5.117 1.00 62.78 125 GLU A CA 1
ATOM 906 C C . GLU A 1 125 ? 3.766 14.247 -6.432 1.00 62.78 125 GLU A C 1
ATOM 908 O O . GLU A 1 125 ? 2.973 13.408 -6.870 1.00 62.78 125 GLU A O 1
ATOM 913 N N . GLU A 1 126 ? 4.890 14.573 -7.068 1.00 64.12 126 GLU A N 1
ATOM 914 C CA . GLU A 1 126 ? 5.377 13.829 -8.223 1.00 64.12 126 GLU A CA 1
ATOM 915 C C . GLU A 1 126 ? 5.631 12.378 -7.799 1.00 64.12 126 GLU A C 1
ATOM 917 O O . GLU A 1 126 ? 6.347 12.103 -6.837 1.00 64.12 126 GLU A O 1
ATOM 922 N N . LEU A 1 127 ? 4.986 11.436 -8.489 1.00 66.75 127 LEU A N 1
ATOM 923 C CA . LEU A 1 127 ? 5.154 10.014 -8.216 1.00 66.75 127 LEU A CA 1
ATOM 924 C C . LEU A 1 127 ? 6.590 9.606 -8.565 1.00 66.75 127 LEU A C 1
ATOM 926 O O . LEU A 1 127 ? 6.919 9.492 -9.745 1.00 66.75 127 LEU A O 1
ATOM 930 N N . ASP A 1 128 ? 7.401 9.322 -7.546 1.00 72.50 128 ASP A N 1
ATOM 931 C CA . ASP A 1 128 ? 8.756 8.778 -7.695 1.00 72.50 128 ASP A CA 1
ATOM 932 C C . ASP A 1 128 ? 8.825 7.324 -7.185 1.00 72.50 128 ASP A C 1
ATOM 934 O O . ASP A 1 128 ? 9.271 7.051 -6.068 1.00 72.50 128 ASP A O 1
ATOM 938 N N . PRO A 1 129 ? 8.277 6.353 -7.943 1.00 82.12 129 PRO A N 1
ATOM 939 C CA . PRO A 1 129 ? 8.304 4.956 -7.538 1.00 82.12 129 PRO A CA 1
ATOM 940 C C . PRO A 1 129 ? 9.721 4.380 -7.643 1.00 82.12 129 PRO A C 1
ATOM 942 O O . PRO A 1 129 ? 10.434 4.616 -8.616 1.00 82.12 129 PRO A O 1
ATOM 945 N N . SER A 1 130 ? 10.074 3.485 -6.717 1.00 84.94 130 SER A N 1
ATOM 946 C CA . SER A 1 130 ? 11.362 2.770 -6.721 1.00 84.94 130 SER A CA 1
ATOM 947 C C . SER A 1 130 ? 11.572 1.871 -7.946 1.00 84.94 130 SER A C 1
ATOM 949 O O . SER A 1 130 ? 12.680 1.412 -8.187 1.00 84.94 130 SER A O 1
ATOM 951 N N . VAL A 1 131 ? 10.528 1.594 -8.732 1.00 89.75 131 VAL A N 1
ATOM 952 C CA . VAL A 1 131 ? 10.640 0.894 -10.016 1.00 89.75 131 VAL A CA 1
ATOM 953 C C . VAL A 1 131 ? 10.018 1.753 -11.106 1.00 89.75 131 VAL A C 1
ATOM 955 O O . VAL A 1 131 ? 8.829 2.072 -11.052 1.00 89.75 131 VAL A O 1
ATOM 958 N N . ARG A 1 132 ? 10.810 2.090 -12.126 1.00 89.56 132 ARG A N 1
ATOM 959 C CA . ARG A 1 132 ? 10.394 2.919 -13.261 1.00 89.56 132 ARG A CA 1
ATOM 960 C C . ARG A 1 132 ? 10.478 2.142 -14.566 1.00 89.56 132 ARG A C 1
ATOM 962 O O . ARG A 1 132 ? 11.348 1.300 -14.769 1.00 89.56 132 ARG A O 1
ATOM 969 N N . ARG A 1 133 ? 9.547 2.442 -15.471 1.00 92.75 133 ARG A N 1
ATOM 970 C CA . ARG A 1 133 ? 9.564 1.952 -16.852 1.00 92.75 133 ARG A CA 1
ATOM 971 C C . ARG A 1 133 ? 9.940 3.111 -17.760 1.00 92.75 133 ARG A C 1
ATOM 973 O O . ARG A 1 133 ? 9.220 4.103 -17.794 1.00 92.75 133 ARG A O 1
ATOM 980 N N . ALA A 1 134 ? 11.035 2.965 -18.490 1.00 92.69 134 ALA A N 1
ATOM 981 C CA . ALA A 1 134 ? 11.494 3.931 -19.475 1.00 92.69 134 ALA A CA 1
ATOM 982 C C . ALA A 1 134 ? 11.368 3.309 -20.865 1.00 92.69 134 ALA A C 1
ATOM 984 O O . ALA A 1 134 ? 12.013 2.306 -21.167 1.00 92.69 134 ALA A O 1
ATOM 985 N N . HIS A 1 135 ? 10.497 3.871 -21.697 1.00 96.44 135 HIS A N 1
ATOM 986 C CA . HIS A 1 135 ? 10.414 3.495 -23.105 1.00 96.44 135 HIS A CA 1
ATOM 987 C C . HIS A 1 135 ? 11.547 4.178 -23.866 1.00 96.44 135 HIS A C 1
ATOM 989 O O . HIS A 1 135 ? 11.630 5.404 -23.854 1.00 96.44 135 HIS A O 1
ATOM 995 N N . VAL A 1 136 ? 12.395 3.404 -24.532 1.00 95.75 136 VAL A N 1
ATOM 996 C CA . VAL A 1 136 ? 13.608 3.895 -25.184 1.00 95.75 136 VAL A CA 1
ATOM 997 C C . VAL A 1 136 ? 13.614 3.438 -26.632 1.00 95.75 136 VAL A C 1
ATOM 999 O O . VAL A 1 136 ? 13.515 2.243 -26.920 1.00 95.75 136 VAL A O 1
ATOM 1002 N N . VAL A 1 137 ? 13.761 4.400 -27.538 1.00 96.56 137 VAL A N 1
ATOM 1003 C CA . VAL A 1 137 ? 13.996 4.133 -28.961 1.00 96.56 137 VAL A CA 1
ATOM 1004 C C . VAL A 1 137 ? 15.484 4.290 -29.225 1.00 96.56 137 VAL A C 1
ATOM 1006 O O . VAL A 1 137 ? 16.037 5.345 -28.941 1.00 96.56 137 VAL A O 1
ATOM 1009 N N . ILE A 1 138 ? 16.135 3.252 -29.738 1.00 95.75 138 ILE A N 1
ATOM 1010 C CA . ILE A 1 138 ? 17.586 3.215 -29.921 1.00 95.75 138 ILE A CA 1
ATOM 1011 C C . ILE A 1 138 ? 17.929 3.300 -31.402 1.00 95.75 138 ILE A C 1
ATOM 1013 O O . ILE A 1 138 ? 17.283 2.674 -32.240 1.00 95.75 138 ILE A O 1
ATOM 1017 N N . GLU A 1 139 ? 18.971 4.061 -31.736 1.00 92.44 139 GLU A N 1
ATOM 1018 C CA . GLU A 1 139 ? 19.477 4.094 -33.104 1.00 92.44 139 GLU A CA 1
ATOM 1019 C C . GLU A 1 139 ? 20.158 2.756 -33.469 1.00 92.44 139 GLU A C 1
ATOM 1021 O O . GLU A 1 139 ? 21.096 2.331 -32.772 1.00 92.44 139 GLU A O 1
ATOM 1026 N N . PRO A 1 140 ? 19.721 2.082 -34.554 1.00 93.00 140 PRO A N 1
ATOM 1027 C CA . PRO A 1 140 ? 20.320 0.828 -34.999 1.00 93.00 140 PRO A CA 1
ATOM 1028 C C . PRO A 1 140 ? 21.819 0.970 -35.322 1.00 93.00 140 PRO A C 1
ATOM 1030 O O . PRO A 1 140 ? 22.262 2.029 -35.767 1.00 93.00 140 PRO A O 1
ATOM 1033 N N . PRO A 1 141 ? 22.619 -0.099 -35.166 1.00 93.12 141 PRO A N 1
ATOM 1034 C CA . PRO A 1 141 ? 24.044 -0.075 -35.463 1.00 93.12 141 PRO A CA 1
ATOM 1035 C C . PRO A 1 141 ? 24.298 0.163 -36.952 1.00 93.12 141 PRO A C 1
ATOM 1037 O O . PRO A 1 141 ? 23.631 -0.413 -37.815 1.00 93.12 141 PRO A O 1
ATOM 1040 N N . SER A 1 142 ? 25.314 0.970 -37.246 1.00 91.56 142 SER A N 1
ATOM 1041 C CA . SER A 1 142 ? 25.729 1.323 -38.603 1.00 91.56 142 SER A CA 1
ATOM 1042 C C . SER A 1 142 ? 27.251 1.201 -38.747 1.00 91.56 142 SER A C 1
ATOM 1044 O O . SER A 1 142 ? 27.960 0.901 -37.790 1.00 91.56 142 SER A O 1
ATOM 1046 N N . LEU A 1 143 ? 27.788 1.395 -39.955 1.00 92.88 143 LEU A N 1
ATOM 1047 C CA . LEU A 1 143 ? 29.248 1.434 -40.131 1.00 92.88 143 LEU A CA 1
ATOM 1048 C C . LEU A 1 143 ? 29.876 2.680 -39.488 1.00 92.88 143 LEU A C 1
ATOM 1050 O O . LEU A 1 143 ? 31.033 2.618 -39.065 1.00 92.88 143 LEU A O 1
ATOM 1054 N N . ASP A 1 144 ? 29.106 3.767 -39.399 1.00 90.94 144 ASP A N 1
ATOM 1055 C CA . ASP A 1 144 ? 29.528 5.051 -38.835 1.00 90.94 144 ASP A CA 1
ATOM 1056 C C . ASP A 1 144 ? 29.496 5.051 -37.299 1.00 90.94 144 ASP A C 1
ATOM 1058 O O . ASP A 1 144 ? 30.299 5.731 -36.662 1.00 90.94 144 ASP A O 1
ATOM 1062 N N . ASP A 1 145 ? 28.616 4.248 -36.694 1.00 88.62 145 ASP A N 1
ATOM 1063 C CA . ASP A 1 145 ? 28.536 4.053 -35.248 1.00 88.62 145 ASP A CA 1
ATOM 1064 C C . ASP A 1 145 ? 28.697 2.566 -34.915 1.00 88.62 145 ASP A C 1
ATOM 1066 O O . ASP A 1 145 ? 27.776 1.777 -35.120 1.00 88.62 145 ASP A O 1
ATOM 1070 N N . GLN A 1 146 ? 29.847 2.195 -34.344 1.00 88.62 146 GLN A N 1
ATOM 1071 C CA . GLN A 1 146 ? 30.196 0.823 -33.939 1.00 88.62 146 GLN A CA 1
ATOM 1072 C C . GLN A 1 146 ? 30.177 0.626 -32.411 1.00 88.62 146 GLN A C 1
ATOM 1074 O O . GLN A 1 146 ? 30.821 -0.284 -31.888 1.00 88.62 146 GLN A O 1
ATOM 1079 N N . THR A 1 147 ? 29.453 1.476 -31.677 1.00 93.38 147 THR A N 1
ATOM 1080 C CA . THR A 1 147 ? 29.270 1.330 -30.222 1.00 93.38 147 THR A CA 1
ATOM 1081 C C . THR A 1 147 ? 28.549 0.032 -29.851 1.00 93.38 147 THR A C 1
ATOM 1083 O O . THR A 1 147 ? 27.772 -0.516 -30.646 1.00 93.38 147 THR A O 1
ATOM 1086 N N . THR A 1 148 ? 28.821 -0.470 -28.639 1.00 93.94 148 THR A N 1
ATOM 1087 C CA . THR A 1 148 ? 28.226 -1.715 -28.137 1.00 93.94 148 THR A CA 1
ATOM 1088 C C . THR A 1 148 ? 26.734 -1.548 -27.850 1.00 93.94 148 THR A C 1
ATOM 1090 O O . THR A 1 148 ? 26.269 -0.451 -27.550 1.00 93.94 148 THR A O 1
ATOM 1093 N N . ASP A 1 149 ? 25.980 -2.649 -27.892 1.00 94.38 149 ASP A N 1
ATOM 1094 C CA . ASP A 1 149 ? 24.539 -2.647 -27.594 1.00 94.38 149 ASP A CA 1
ATOM 1095 C C . ASP A 1 149 ? 24.233 -2.071 -26.192 1.00 94.38 149 ASP A C 1
ATOM 1097 O O . ASP A 1 149 ? 23.224 -1.393 -26.001 1.00 94.38 149 ASP A O 1
ATOM 1101 N N . TRP A 1 150 ? 25.124 -2.298 -25.218 1.00 94.69 150 TRP A N 1
ATOM 1102 C CA . TRP A 1 150 ? 25.001 -1.745 -23.867 1.00 94.69 150 TRP A CA 1
ATOM 1103 C C . TRP A 1 150 ? 25.236 -0.233 -23.838 1.00 94.69 150 TRP A C 1
ATOM 1105 O O . TRP A 1 150 ? 24.414 0.500 -23.294 1.00 94.69 150 TRP A O 1
ATOM 1115 N N . ASP A 1 151 ? 26.307 0.246 -24.475 1.00 94.00 151 ASP A N 1
ATOM 1116 C CA . ASP A 1 151 ? 26.622 1.679 -24.514 1.00 94.00 151 ASP A CA 1
ATOM 1117 C C . ASP A 1 151 ? 25.546 2.476 -25.265 1.00 94.00 151 ASP A C 1
ATOM 1119 O O . ASP A 1 151 ? 25.198 3.581 -24.850 1.00 94.00 151 ASP A O 1
ATOM 1123 N N . ARG A 1 152 ? 24.966 1.903 -26.330 1.00 94.50 152 ARG A N 1
ATOM 1124 C CA . ARG A 1 152 ? 23.816 2.492 -27.037 1.00 94.50 152 ARG A CA 1
ATOM 1125 C C . ARG A 1 152 ? 22.618 2.662 -26.118 1.00 94.50 152 ARG A C 1
ATOM 1127 O O . ARG A 1 152 ? 22.040 3.741 -26.070 1.00 94.50 152 ARG A O 1
ATOM 1134 N N . LEU A 1 153 ? 22.258 1.613 -25.378 1.00 94.69 153 LEU A N 1
ATOM 1135 C CA . LEU A 1 153 ? 21.142 1.668 -24.437 1.00 94.69 153 LEU A CA 1
ATOM 1136 C C . LEU A 1 153 ? 21.381 2.732 -23.356 1.00 94.69 153 LEU A C 1
ATOM 1138 O O . LEU A 1 153 ? 20.477 3.513 -23.071 1.00 94.69 153 LEU A O 1
ATOM 1142 N N . LEU A 1 154 ? 22.589 2.791 -22.784 1.00 94.12 154 LEU A N 1
ATOM 1143 C CA . LEU A 1 154 ? 22.948 3.798 -21.782 1.00 94.12 154 LEU A CA 1
ATOM 1144 C C . LEU A 1 154 ? 22.878 5.226 -22.336 1.00 94.12 154 LEU A C 1
ATOM 1146 O O . LEU A 1 154 ? 22.333 6.111 -21.678 1.00 94.12 154 LEU A O 1
ATOM 1150 N N . ARG A 1 155 ? 23.396 5.444 -23.551 1.00 93.81 155 ARG A N 1
ATOM 1151 C CA . ARG A 1 155 ? 23.347 6.741 -24.238 1.00 93.81 155 ARG A CA 1
ATOM 1152 C C . ARG A 1 155 ? 21.908 7.224 -24.396 1.00 93.81 155 ARG A C 1
ATOM 1154 O O . ARG A 1 155 ? 21.602 8.356 -24.038 1.00 93.81 155 ARG A O 1
ATOM 1161 N N . GLU A 1 156 ? 21.022 6.365 -24.887 1.00 94.88 156 GLU A N 1
ATOM 1162 C CA . GLU A 1 156 ? 19.627 6.734 -25.138 1.00 94.88 156 GLU A CA 1
ATOM 1163 C C . GLU A 1 156 ? 18.806 6.887 -23.853 1.00 94.88 156 GLU A C 1
ATOM 1165 O O . GLU A 1 156 ? 17.946 7.761 -23.776 1.00 94.88 156 GLU A O 1
ATOM 1170 N N . LEU A 1 157 ? 19.098 6.103 -22.810 1.00 94.12 157 LEU A N 1
ATOM 1171 C CA . LEU A 1 157 ? 18.501 6.296 -21.483 1.00 94.12 157 LEU A CA 1
ATOM 1172 C C . LEU A 1 157 ? 18.867 7.656 -20.877 1.00 94.12 157 LEU A C 1
ATOM 1174 O O . LEU A 1 157 ? 17.998 8.325 -20.315 1.00 94.12 157 LEU A O 1
ATOM 1178 N N . SER A 1 158 ? 20.123 8.077 -21.028 1.00 93.19 158 SER A N 1
ATOM 1179 C CA . SER A 1 158 ? 20.584 9.393 -20.580 1.00 93.19 158 SER A CA 1
ATOM 1180 C C . SER A 1 158 ? 19.927 10.517 -21.390 1.00 93.19 158 SER A C 1
ATOM 1182 O O . SER A 1 158 ? 19.367 11.439 -20.804 1.00 93.19 158 SER A O 1
ATOM 1184 N N . LEU A 1 159 ? 19.900 10.414 -22.724 1.00 93.69 159 LEU A N 1
ATOM 1185 C CA . LEU A 1 159 ? 19.336 11.453 -23.596 1.00 93.69 159 LEU A CA 1
ATOM 1186 C C . LEU A 1 159 ? 17.814 11.612 -23.473 1.00 93.69 159 LEU A C 1
ATOM 1188 O O . LEU A 1 159 ? 17.315 12.731 -23.562 1.00 93.69 159 LEU A O 1
ATOM 1192 N N . GLN A 1 160 ? 17.073 10.510 -23.324 1.00 94.19 160 GLN A N 1
ATOM 1193 C CA . GLN A 1 160 ? 15.605 10.530 -23.376 1.00 94.19 160 GLN A CA 1
ATOM 1194 C C . GLN A 1 160 ? 14.950 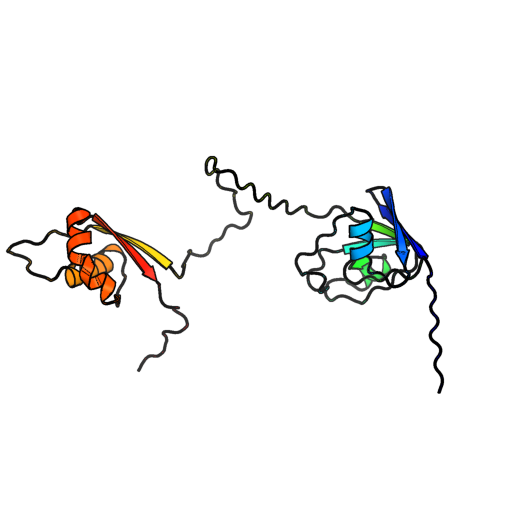10.632 -21.996 1.00 94.19 160 GLN A C 1
ATOM 1196 O O . GLN A 1 160 ? 13.822 11.113 -21.904 1.00 94.19 160 GLN A O 1
ATOM 1201 N N . HIS A 1 161 ? 15.622 10.163 -20.939 1.00 91.00 161 HIS A N 1
ATOM 1202 C CA . HIS A 1 161 ? 15.036 10.055 -19.595 1.00 91.00 161 HIS A CA 1
ATOM 1203 C C . HIS A 1 161 ? 15.910 10.635 -18.478 1.00 91.00 161 HIS A C 1
ATOM 1205 O O . HIS A 1 161 ? 15.508 10.541 -17.320 1.00 91.00 161 HIS A O 1
ATOM 1211 N N . GLU A 1 162 ? 17.081 11.204 -18.795 1.00 90.44 162 GLU A N 1
ATOM 1212 C CA . GLU A 1 162 ? 18.045 11.741 -17.815 1.00 90.44 162 GLU A CA 1
ATOM 1213 C C . GLU A 1 162 ? 18.495 10.690 -16.778 1.00 90.44 162 GLU A C 1
ATOM 1215 O O . GLU A 1 162 ? 18.839 11.005 -15.640 1.00 90.44 162 GLU A O 1
ATOM 1220 N N . ILE A 1 163 ? 18.478 9.406 -17.162 1.00 89.94 163 ILE A N 1
ATOM 1221 C CA . ILE A 1 163 ? 18.883 8.301 -16.287 1.00 89.94 163 ILE A CA 1
ATOM 1222 C C . ILE A 1 163 ? 20.340 7.945 -16.566 1.00 89.94 163 ILE A C 1
ATOM 1224 O O . ILE A 1 163 ? 20.691 7.479 -17.650 1.00 89.94 163 ILE A O 1
ATOM 1228 N N . GLU A 1 164 ? 21.175 8.106 -15.545 1.00 87.69 164 GLU A N 1
ATOM 1229 C CA . GLU A 1 164 ? 22.605 7.805 -15.575 1.00 87.69 164 GLU A CA 1
ATOM 1230 C C . GLU A 1 164 ? 22.965 6.689 -14.579 1.00 87.69 164 GLU A C 1
ATOM 1232 O O . GLU A 1 164 ? 22.166 6.311 -13.723 1.00 87.69 164 GLU A O 1
ATOM 1237 N N . ASN A 1 165 ? 24.190 6.157 -14.672 1.00 86.94 165 ASN A N 1
ATOM 1238 C CA . ASN A 1 165 ? 24.737 5.148 -13.748 1.00 86.94 165 ASN A CA 1
ATOM 1239 C C . ASN A 1 165 ? 23.917 3.846 -13.640 1.00 86.94 165 ASN A C 1
ATOM 1241 O O . ASN A 1 165 ? 23.859 3.212 -12.585 1.00 86.94 165 ASN A O 1
ATOM 1245 N N . VAL A 1 166 ? 23.306 3.415 -14.743 1.00 90.75 166 VAL A N 1
ATOM 1246 C CA . VAL A 1 166 ? 22.563 2.152 -14.792 1.00 90.75 166 VAL A CA 1
ATOM 1247 C C . VAL A 1 166 ? 23.531 0.973 -14.728 1.00 90.75 166 VAL A C 1
ATOM 1249 O O . VAL A 1 166 ? 24.537 0.923 -15.437 1.00 90.75 166 VAL A O 1
ATOM 1252 N N . THR A 1 167 ? 23.198 -0.012 -13.899 1.00 91.12 167 THR A N 1
ATOM 1253 C CA . THR A 1 167 ? 23.911 -1.289 -13.837 1.00 91.12 167 THR A CA 1
ATOM 1254 C C . THR A 1 167 ? 22.998 -2.418 -14.295 1.00 91.12 167 THR A C 1
ATOM 1256 O O . THR A 1 167 ? 21.777 -2.343 -14.174 1.00 91.12 167 THR A O 1
ATOM 1259 N N . ALA A 1 168 ? 23.590 -3.473 -14.851 1.00 92.12 168 ALA A N 1
ATOM 1260 C CA . ALA A 1 168 ? 22.860 -4.650 -15.297 1.00 92.12 168 ALA A CA 1
ATOM 1261 C C . ALA A 1 168 ? 23.539 -5.926 -14.803 1.00 92.12 168 ALA A C 1
ATOM 1263 O O . ALA A 1 168 ? 24.764 -6.019 -14.699 1.00 92.12 168 ALA A O 1
ATOM 1264 N N . SER A 1 169 ? 22.724 -6.939 -14.520 1.00 92.75 169 SER A N 1
ATOM 1265 C CA . SER A 1 169 ? 23.224 -8.267 -14.187 1.00 92.75 169 SER A CA 1
ATOM 1266 C C . SER A 1 169 ? 23.761 -8.980 -15.436 1.00 92.75 169 SER A C 1
ATOM 1268 O O . SER A 1 169 ? 23.283 -8.776 -16.554 1.00 92.75 169 SER A O 1
ATOM 1270 N N . LEU A 1 170 ? 24.734 -9.878 -15.254 1.00 93.69 170 LEU A N 1
ATOM 1271 C CA . LEU A 1 170 ? 25.304 -10.658 -16.359 1.00 93.69 170 LEU A CA 1
ATOM 1272 C C . LEU A 1 170 ? 24.258 -11.469 -17.160 1.00 93.69 170 LEU A C 1
ATOM 1274 O O . LEU A 1 170 ? 24.380 -11.521 -18.383 1.00 93.69 170 LEU A O 1
ATOM 1278 N N . PRO A 1 171 ? 23.240 -12.106 -16.543 1.00 95.38 171 PRO A N 1
ATOM 1279 C CA . PRO A 1 171 ? 22.186 -12.785 -17.296 1.00 95.38 171 PRO A CA 1
ATOM 1280 C C . PRO A 1 171 ? 21.433 -11.866 -18.264 1.00 95.38 171 PRO A C 1
ATOM 1282 O O . PRO A 1 171 ? 21.165 -12.288 -19.383 1.00 95.38 171 PRO A O 1
ATOM 1285 N N . MET A 1 172 ? 21.155 -10.620 -17.868 1.00 94.00 172 MET A N 1
ATOM 1286 C CA . MET A 1 172 ? 20.481 -9.639 -18.723 1.00 94.00 172 MET A CA 1
ATOM 1287 C C . MET A 1 172 ? 21.382 -9.201 -19.882 1.00 94.00 172 MET A C 1
ATOM 1289 O O . MET A 1 172 ? 20.969 -9.243 -21.037 1.00 94.00 172 MET A O 1
ATOM 1293 N N . LEU A 1 173 ? 22.657 -8.899 -19.607 1.00 94.81 173 LEU A N 1
ATOM 1294 C CA . LEU A 1 173 ? 23.622 -8.531 -20.652 1.00 94.81 173 LEU A CA 1
ATOM 1295 C C . LEU A 1 173 ? 23.822 -9.641 -21.700 1.00 94.81 173 LEU A C 1
ATOM 1297 O O . LEU A 1 173 ? 24.122 -9.352 -22.856 1.00 94.81 173 LEU A O 1
ATOM 1301 N N . ARG A 1 174 ? 23.644 -10.914 -21.320 1.00 96.06 174 ARG A N 1
ATOM 1302 C CA . ARG A 1 174 ? 23.737 -12.057 -22.245 1.00 96.06 174 ARG A CA 1
ATOM 1303 C C . ARG A 1 174 ? 22.580 -12.132 -23.242 1.00 96.06 174 ARG A C 1
ATOM 1305 O O . ARG A 1 174 ? 22.799 -12.645 -24.338 1.00 96.06 174 ARG A O 1
ATOM 1312 N N . SER A 1 175 ? 21.378 -11.684 -22.876 1.00 95.94 175 SER A N 1
ATOM 1313 C CA . SER A 1 175 ? 20.219 -11.671 -23.780 1.00 95.94 175 SER A CA 1
ATOM 1314 C C . SER A 1 175 ? 20.033 -10.329 -24.486 1.00 95.94 175 SER A C 1
ATOM 1316 O O . SER A 1 175 ? 19.530 -10.320 -25.606 1.00 95.94 175 SER A O 1
ATOM 1318 N N . LEU A 1 176 ? 20.532 -9.232 -23.899 1.00 95.50 176 LEU A N 1
ATOM 1319 C CA . LEU A 1 176 ? 20.326 -7.849 -24.342 1.00 95.50 176 LEU A CA 1
ATOM 1320 C C . LEU A 1 176 ? 20.416 -7.663 -25.858 1.00 95.50 176 LEU A C 1
ATOM 1322 O O . LEU A 1 176 ? 19.492 -7.142 -26.472 1.00 95.50 176 LEU A O 1
ATOM 1326 N N . GLY A 1 177 ? 21.514 -8.098 -26.478 1.00 94.25 177 GLY A N 1
ATOM 1327 C CA . GLY A 1 177 ? 21.707 -7.886 -27.912 1.00 94.25 177 GLY A CA 1
ATOM 1328 C C . GLY A 1 177 ? 20.641 -8.572 -28.774 1.00 94.25 177 GLY A C 1
ATOM 1329 O O . GLY A 1 177 ? 20.242 -8.034 -29.806 1.00 94.25 177 GLY A O 1
ATOM 1330 N N . ARG A 1 178 ? 20.159 -9.752 -28.370 1.00 96.19 178 ARG A N 1
ATOM 1331 C CA . ARG A 1 178 ? 19.046 -10.418 -29.059 1.00 96.19 178 ARG A CA 1
ATOM 1332 C C . ARG A 1 178 ? 17.754 -9.644 -28.828 1.00 96.19 178 ARG A C 1
ATOM 1334 O O . ARG A 1 178 ? 17.090 -9.299 -29.796 1.00 96.19 178 ARG A O 1
ATOM 1341 N N . ASP A 1 179 ? 17.469 -9.313 -27.574 1.00 96.12 179 ASP A N 1
ATOM 1342 C CA . ASP A 1 179 ? 16.227 -8.656 -27.170 1.00 96.12 179 ASP A CA 1
ATOM 1343 C C . ASP A 1 179 ? 16.047 -7.294 -27.871 1.00 96.12 179 ASP A C 1
ATOM 1345 O O . ASP A 1 179 ? 14.958 -6.985 -28.347 1.00 96.12 179 ASP A O 1
ATOM 1349 N N . LEU A 1 180 ? 17.121 -6.504 -28.016 1.00 96.12 180 LEU A N 1
ATOM 1350 C CA . LEU A 1 180 ? 17.085 -5.226 -28.742 1.00 96.12 180 LEU A CA 1
ATOM 1351 C C . LEU A 1 180 ? 16.778 -5.392 -30.233 1.00 96.12 180 LEU A C 1
ATOM 1353 O O . LEU A 1 180 ? 16.058 -4.577 -30.805 1.00 96.12 180 LEU A O 1
ATOM 1357 N N . ARG A 1 181 ? 17.327 -6.431 -30.870 1.00 95.38 181 ARG A N 1
ATOM 1358 C CA . ARG A 1 181 ? 17.118 -6.695 -32.300 1.00 95.38 181 ARG A CA 1
ATOM 1359 C C . ARG A 1 181 ? 15.722 -7.248 -32.565 1.00 95.38 181 ARG A C 1
ATOM 1361 O O . ARG A 1 181 ? 15.079 -6.798 -33.507 1.00 95.38 181 ARG A O 1
ATOM 1368 N N . ASP A 1 182 ? 15.252 -8.167 -31.724 1.00 97.06 182 ASP A N 1
ATOM 1369 C CA . ASP A 1 182 ? 13.906 -8.748 -31.811 1.00 97.06 182 ASP A CA 1
ATOM 1370 C C . ASP A 1 182 ? 12.819 -7.680 -31.593 1.00 97.06 182 ASP A C 1
ATOM 1372 O O . ASP A 1 182 ? 11.750 -7.750 -32.194 1.00 97.06 182 ASP A O 1
ATOM 1376 N N . ALA A 1 183 ? 13.110 -6.668 -30.771 1.00 94.81 183 ALA A N 1
ATOM 1377 C CA . ALA A 1 183 ? 12.246 -5.514 -30.533 1.00 94.81 183 ALA A CA 1
ATOM 1378 C C . ALA A 1 183 ? 12.427 -4.370 -31.554 1.00 94.81 183 ALA A C 1
ATOM 1380 O O . ALA A 1 183 ? 11.918 -3.273 -31.333 1.00 94.81 183 ALA A O 1
ATOM 1381 N N . GLU A 1 184 ? 13.177 -4.585 -32.641 1.00 96.69 184 GLU A N 1
ATOM 1382 C CA . GLU A 1 184 ? 13.451 -3.575 -33.677 1.00 96.69 184 GLU A CA 1
ATOM 1383 C C . GLU A 1 184 ? 13.976 -2.241 -33.108 1.00 96.69 184 GLU A C 1
ATOM 1385 O O . GLU A 1 184 ? 13.623 -1.159 -33.573 1.00 96.69 184 GLU A O 1
ATOM 1390 N N . TRP A 1 185 ? 14.836 -2.320 -32.087 1.00 95.44 185 TRP A N 1
ATOM 1391 C CA . TRP A 1 185 ? 15.424 -1.175 -31.378 1.00 95.44 185 TRP A CA 1
ATOM 1392 C C . TRP A 1 185 ? 14.412 -0.258 -30.677 1.00 95.44 185 TRP A C 1
ATOM 1394 O O . TRP A 1 185 ? 14.744 0.860 -30.290 1.00 95.44 185 TRP A O 1
ATOM 1404 N N . ASN A 1 186 ? 13.193 -0.743 -30.449 1.00 96.69 186 ASN A N 1
ATOM 1405 C CA . ASN A 1 186 ? 12.158 -0.051 -29.701 1.00 96.69 186 ASN A CA 1
ATOM 1406 C C . ASN A 1 186 ? 11.776 -0.873 -28.462 1.00 96.69 186 ASN A C 1
ATOM 1408 O O . ASN A 1 186 ? 11.030 -1.847 -28.546 1.00 96.69 186 ASN A O 1
ATOM 1412 N N . THR A 1 187 ? 12.321 -0.509 -27.300 1.00 95.06 187 THR A N 1
ATOM 1413 C CA . THR A 1 187 ? 12.230 -1.335 -26.089 1.00 95.06 187 THR A CA 1
ATOM 1414 C C . THR A 1 187 ? 11.788 -0.546 -24.862 1.00 95.06 187 THR A C 1
ATOM 1416 O O . THR A 1 187 ? 11.746 0.680 -24.846 1.00 95.06 187 THR A O 1
ATOM 1419 N N . THR A 1 188 ? 11.433 -1.255 -23.792 1.00 96.00 188 THR A N 1
ATOM 1420 C CA . THR A 1 188 ? 11.153 -0.656 -22.484 1.00 96.00 188 THR A CA 1
ATOM 1421 C C . THR A 1 188 ? 12.127 -1.199 -21.451 1.00 96.00 188 THR A C 1
ATOM 1423 O O . THR A 1 188 ? 12.073 -2.379 -21.104 1.00 96.00 188 THR A O 1
ATOM 1426 N N . ALA A 1 189 ? 12.972 -0.327 -20.909 1.00 93.25 189 ALA A N 1
ATOM 1427 C CA . ALA A 1 189 ? 13.807 -0.640 -19.761 1.00 93.25 189 ALA A CA 1
ATOM 1428 C C . ALA A 1 189 ? 12.964 -0.585 -18.480 1.00 93.25 189 ALA A C 1
ATOM 1430 O O . ALA A 1 189 ? 12.256 0.392 -18.227 1.00 93.25 189 ALA A O 1
ATOM 1431 N N . VAL A 1 190 ? 13.035 -1.641 -17.671 1.00 94.12 190 VAL A N 1
ATOM 1432 C CA . VAL A 1 190 ? 12.476 -1.663 -16.315 1.00 94.12 190 VAL A CA 1
ATOM 1433 C C . VAL A 1 190 ? 13.638 -1.510 -15.349 1.00 94.12 190 VAL A C 1
ATOM 1435 O O . VAL A 1 190 ? 14.543 -2.341 -15.336 1.00 94.12 190 VAL A O 1
ATOM 1438 N N . LEU A 1 191 ? 13.621 -0.424 -14.589 1.00 91.44 191 LEU A N 1
ATOM 1439 C CA . LEU A 1 191 ? 14.735 0.025 -13.770 1.00 91.44 191 LEU A CA 1
ATOM 1440 C C . LEU A 1 191 ? 14.300 0.058 -12.313 1.00 91.44 191 LEU A C 1
ATOM 1442 O O . LEU A 1 191 ? 13.260 0.627 -11.987 1.00 91.44 191 LEU A O 1
ATOM 1446 N N . GLU A 1 192 ? 15.107 -0.543 -11.451 1.00 90.06 192 GLU A N 1
ATOM 1447 C CA . GLU A 1 192 ? 15.056 -0.281 -10.020 1.00 90.06 192 GLU A CA 1
ATOM 1448 C C . GLU A 1 192 ? 15.835 1.011 -9.763 1.00 90.06 192 GLU A C 1
ATOM 1450 O O . GLU A 1 192 ? 17.040 1.089 -10.006 1.00 90.06 192 GLU A O 1
ATOM 1455 N N . MET A 1 193 ? 15.125 2.045 -9.328 1.00 83.81 193 MET A N 1
ATOM 1456 C CA . MET A 1 193 ? 15.718 3.306 -8.914 1.00 83.81 193 MET A CA 1
ATOM 1457 C C . MET A 1 193 ? 16.220 3.116 -7.488 1.00 83.81 193 MET A C 1
ATOM 1459 O O . MET A 1 193 ? 15.432 2.859 -6.577 1.00 83.81 193 MET A O 1
ATOM 1463 N N . GLY A 1 194 ? 17.539 3.200 -7.301 1.00 69.75 194 GLY A N 1
ATOM 1464 C CA . GLY A 1 194 ? 18.128 3.186 -5.966 1.00 69.75 194 GLY A CA 1
ATOM 1465 C C . GLY A 1 194 ? 17.532 4.299 -5.103 1.00 69.75 194 GLY A C 1
ATOM 1466 O O . GLY A 1 194 ? 17.175 5.357 -5.614 1.00 69.75 194 GLY A O 1
ATOM 1467 N N . ASP A 1 195 ? 17.426 4.056 -3.798 1.00 57.28 195 ASP A N 1
ATOM 1468 C CA . ASP A 1 195 ? 16.852 5.018 -2.859 1.00 57.28 195 ASP A CA 1
ATOM 1469 C C . ASP A 1 195 ? 17.671 6.331 -2.876 1.00 57.28 195 ASP A C 1
ATOM 1471 O O . ASP A 1 195 ? 18.861 6.307 -2.521 1.00 57.28 195 ASP A O 1
ATOM 1475 N N . PRO A 1 196 ? 17.090 7.480 -3.280 1.00 52.56 196 PRO A N 1
ATOM 1476 C CA . PRO A 1 196 ? 17.810 8.752 -3.295 1.00 52.56 196 PRO A CA 1
ATOM 1477 C C . PRO A 1 196 ? 18.295 9.158 -1.894 1.00 52.56 196 PRO A C 1
ATOM 1479 O O . PRO A 1 196 ? 19.252 9.923 -1.778 1.00 52.56 196 PRO A O 1
ATOM 1482 N N . VAL A 1 197 ? 17.697 8.613 -0.825 1.00 52.03 197 VAL A N 1
ATOM 1483 C CA . VAL A 1 197 ? 18.069 8.904 0.567 1.00 52.03 197 VAL A CA 1
ATOM 1484 C C . VAL A 1 197 ? 19.337 8.158 1.008 1.00 52.03 197 VAL A C 1
ATOM 1486 O O . VAL A 1 197 ? 20.061 8.646 1.874 1.00 52.03 197 VAL A O 1
ATOM 1489 N N . LEU A 1 198 ? 19.649 6.997 0.420 1.00 45.62 198 LEU A N 1
ATOM 1490 C CA . LEU A 1 198 ? 20.774 6.152 0.857 1.00 45.62 198 LEU A CA 1
ATOM 1491 C C . LEU A 1 198 ? 22.054 6.337 0.031 1.00 45.62 198 LEU A C 1
ATOM 1493 O O . LEU A 1 198 ? 23.125 5.922 0.472 1.00 45.62 198 LEU A O 1
ATOM 1497 N N . ASN A 1 199 ? 21.979 7.000 -1.124 1.00 41.34 199 ASN A N 1
ATOM 1498 C CA . ASN A 1 199 ? 23.132 7.212 -2.005 1.00 41.34 199 ASN A CA 1
ATOM 1499 C C . ASN A 1 199 ? 23.902 8.522 -1.742 1.00 41.34 199 ASN A C 1
ATOM 1501 O O . ASN A 1 199 ? 24.798 8.871 -2.508 1.00 41.34 199 ASN A O 1
ATOM 1505 N N . SER A 1 200 ? 23.646 9.225 -0.630 1.00 36.44 200 SER A N 1
ATOM 1506 C CA . SER A 1 200 ? 24.412 10.418 -0.224 1.00 36.44 200 SER A CA 1
ATOM 1507 C C . SER A 1 200 ? 25.769 10.103 0.429 1.00 36.44 200 SER A C 1
ATOM 1509 O O . SER A 1 200 ? 26.263 10.881 1.248 1.00 36.44 200 SER A O 1
ATOM 1511 N N . CYS A 1 201 ? 26.390 8.971 0.105 1.00 32.00 201 CYS A N 1
ATOM 1512 C CA . CYS A 1 201 ? 27.784 8.728 0.460 1.00 32.00 201 CYS A CA 1
ATOM 1513 C C . CYS A 1 201 ? 28.681 9.203 -0.685 1.00 32.00 201 CYS A C 1
ATOM 1515 O O . CYS A 1 201 ? 29.218 8.417 -1.461 1.00 32.00 201 CYS A O 1
ATOM 1517 N N . THR A 1 202 ? 28.819 10.527 -0.765 1.00 32.47 202 THR A N 1
ATOM 1518 C CA . THR A 1 202 ? 29.968 11.202 -1.382 1.00 32.47 202 THR A CA 1
ATOM 1519 C C . THR A 1 202 ? 31.285 10.629 -0.836 1.00 32.47 202 THR A C 1
ATOM 1521 O O . THR A 1 202 ? 31.340 10.332 0.362 1.00 32.47 202 THR A O 1
ATOM 1524 N N . PRO A 1 203 ? 32.337 10.492 -1.666 1.00 38.69 203 PRO A N 1
ATOM 1525 C CA . PRO A 1 203 ? 33.701 10.306 -1.173 1.00 38.69 203 PRO A CA 1
ATOM 1526 C C . PRO A 1 203 ? 34.208 11.523 -0.385 1.00 38.69 203 PRO A C 1
ATOM 1528 O O . PRO A 1 203 ? 33.732 12.654 -0.648 1.00 38.69 203 PRO A O 1
#

Foldseek 3Di:
DDDDPPPDQDWAWEAEPPVRFIDIDGFFDQLCVRCVVSVHDQDCPPVLPLAPCLQKKAWPDADKDADDGPPDDPVCVVRRIHRSSRITHRHYTYMYDPDHPPPPPPPPPDDDDDPDPPDPDPPPDDDDDQKDKDWFAFDDDDPVDPDDLVVRVQVRCCVPPVDHDDDDDPVCVVCSVVVCVVCVRTDIDIDRHPDPVPPPPDD

pLDDT: mean 79.07, std 18.64, range [32.0, 97.06]